Protein AF-A0A813D9E0-F1 (afdb_monomer_lite)

Organism: Polarella glacialis (NCBI:txid89957)

Foldseek 3Di:
DDDDDDPVVVVVVVVVVVCVVVVVVVVVVLVVVPVPPDCPPSVVVVVVVVVVVVVVVVVVVVVVVCVVCVVVLQVVQPPPDLLLPPVLVVLVVCCCVVVVDDFDSVLLVVLSVVQQDSRNSHHPPVSSVVSVVVSDDAAAALVRQVVVCVVVVNPDDSVVSVVLQVVLPPVPPRHHHPVSVVVSVCCCVVPVVVVVVCVVVVNDPVNVVVVVVVVVVVVVVVVVVVVVVVVVVVVVVVVVD

Sequence (241 aa):
AAQIQLPDAVVDTLWDERLEKICPLMLRWGEKIMAVRGLVLLSDCWKHLQRHIMLAGRRQELDEELRRTKPALAAMAGSGIPLGGVWFTPFYNTLVSTCQVVVPMDALKEIYRAHLDSETGLMPLDMVYDAIEKIGRPGLPYKTFRNFIIALGIKIDPSQIALTFQQIDVNQNNCLDKAELRAGTMMLLSQTVPLMLLEQQKLTVQHIVPHITAALSILSSLFAFLLLSFAAFQRKKSRRR

Structure (mmCIF, N/CA/C/O backbone):
data_AF-A0A813D9E0-F1
#
_entry.id   AF-A0A813D9E0-F1
#
loop_
_atom_site.group_PDB
_atom_site.id
_atom_site.type_symbol
_atom_site.label_atom_id
_atom_site.label_alt_id
_atom_site.label_comp_id
_atom_site.label_asym_id
_atom_site.label_entity_id
_atom_site.label_seq_id
_atom_site.pdbx_PDB_ins_code
_atom_site.Cartn_x
_atom_site.Cartn_y
_atom_site.Cartn_z
_atom_site.occupancy
_atom_site.B_iso_or_equiv
_atom_site.auth_seq_id
_atom_site.auth_comp_id
_atom_site.auth_asym_id
_atom_site.auth_atom_id
_atom_site.pdbx_PDB_model_num
ATOM 1 N N . ALA A 1 1 ? 18.327 -18.413 21.473 1.00 45.34 1 ALA A N 1
ATOM 2 C CA . ALA A 1 1 ? 17.030 -18.900 20.964 1.00 45.34 1 ALA A CA 1
ATOM 3 C C . ALA A 1 1 ? 17.210 -19.209 19.485 1.00 45.34 1 ALA A C 1
ATOM 5 O O . ALA A 1 1 ? 17.588 -18.308 18.751 1.00 45.34 1 ALA A O 1
ATOM 6 N N . ALA A 1 2 ? 17.070 -20.470 19.073 1.00 32.91 2 ALA A N 1
ATOM 7 C CA . ALA A 1 2 ? 17.227 -20.856 17.672 1.00 32.91 2 ALA A CA 1
ATOM 8 C C . ALA A 1 2 ? 15.952 -20.485 16.897 1.00 32.91 2 ALA A C 1
ATOM 10 O O . ALA A 1 2 ? 14.864 -20.926 17.266 1.00 32.91 2 ALA A O 1
ATOM 11 N N . GLN A 1 3 ? 16.079 -19.645 15.869 1.00 32.12 3 GLN A N 1
ATOM 12 C CA . GLN A 1 3 ? 14.996 -19.364 14.927 1.00 32.12 3 GLN A CA 1
ATOM 13 C C . GLN A 1 3 ? 14.870 -20.544 13.964 1.00 32.12 3 GLN A C 1
ATOM 15 O O . GLN A 1 3 ? 15.806 -20.866 13.238 1.00 32.12 3 GLN A O 1
ATOM 20 N N . ILE A 1 4 ? 13.708 -21.193 13.978 1.00 39.84 4 ILE A N 1
ATOM 21 C CA . ILE A 1 4 ? 13.341 -22.208 12.992 1.00 39.84 4 ILE A CA 1
ATOM 22 C C . ILE A 1 4 ? 12.887 -21.450 11.742 1.00 39.84 4 ILE A C 1
ATOM 24 O O . ILE A 1 4 ? 11.769 -20.942 11.698 1.00 39.84 4 ILE A O 1
ATOM 28 N N . GLN A 1 5 ? 13.769 -21.329 10.751 1.00 35.25 5 GLN A N 1
ATOM 29 C CA . GLN A 1 5 ? 13.382 -20.933 9.399 1.00 35.25 5 GLN A CA 1
ATOM 30 C C . GLN A 1 5 ? 12.804 -22.165 8.701 1.00 35.25 5 GLN A C 1
ATOM 32 O O . GLN A 1 5 ? 13.509 -23.146 8.466 1.00 35.25 5 GLN A O 1
ATOM 37 N N . LEU A 1 6 ? 11.501 -22.133 8.425 1.00 40.09 6 LEU A N 1
ATOM 38 C CA . LEU A 1 6 ? 10.886 -23.088 7.511 1.00 40.09 6 LEU A CA 1
ATOM 39 C C . LEU A 1 6 ? 11.267 -22.692 6.075 1.00 40.09 6 LEU A C 1
ATOM 41 O O . LEU A 1 6 ? 11.214 -21.504 5.766 1.00 40.09 6 LEU A O 1
ATOM 45 N N . PRO A 1 7 ? 11.648 -23.647 5.210 1.00 57.16 7 PRO A N 1
ATOM 46 C CA . PRO A 1 7 ? 11.933 -23.363 3.808 1.00 57.16 7 PRO A CA 1
ATOM 47 C C . PRO A 1 7 ? 10.692 -22.786 3.117 1.00 57.16 7 PRO A C 1
ATOM 49 O O . PRO A 1 7 ? 9.602 -23.330 3.297 1.00 57.16 7 PRO A O 1
ATOM 52 N N . ASP A 1 8 ? 10.854 -21.751 2.293 1.00 46.59 8 ASP A N 1
ATOM 53 C CA . ASP A 1 8 ? 9.746 -21.087 1.582 1.00 46.59 8 ASP A CA 1
ATOM 54 C C 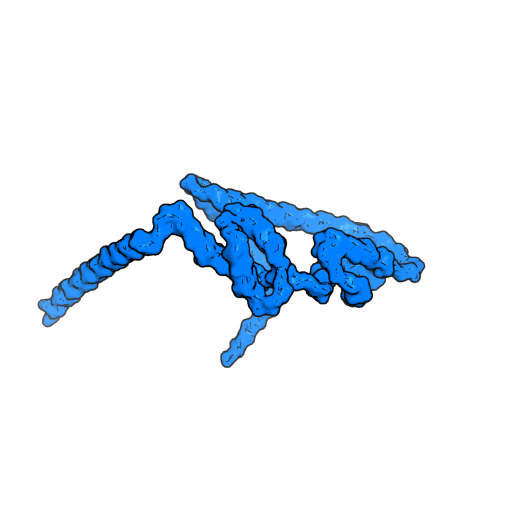. ASP A 1 8 ? 8.891 -22.077 0.763 1.00 46.59 8 ASP A C 1
ATOM 56 O O . ASP A 1 8 ? 7.665 -22.002 0.762 1.00 46.59 8 ASP A O 1
ATOM 60 N N . ALA A 1 9 ? 9.511 -23.128 0.214 1.00 52.94 9 ALA A N 1
ATOM 61 C CA . ALA A 1 9 ? 8.823 -24.213 -0.491 1.00 52.94 9 ALA A CA 1
ATOM 62 C C . ALA A 1 9 ? 7.822 -25.005 0.380 1.00 52.94 9 ALA A C 1
ATOM 64 O O . ALA A 1 9 ? 6.832 -25.539 -0.125 1.00 52.94 9 ALA A O 1
ATOM 65 N N . VAL A 1 10 ? 8.066 -25.095 1.692 1.00 49.41 10 VAL A N 1
ATOM 66 C CA . VAL A 1 10 ? 7.158 -25.739 2.656 1.00 49.41 10 VAL A CA 1
ATOM 67 C C . VAL A 1 10 ? 5.993 -24.812 2.991 1.00 49.41 10 VAL A C 1
ATOM 69 O O . VAL A 1 10 ? 4.888 -25.292 3.220 1.00 49.41 10 VAL A O 1
ATOM 72 N N . VAL A 1 11 ? 6.212 -23.494 2.993 1.00 49.81 11 VAL A N 1
ATOM 73 C CA . VAL A 1 11 ? 5.151 -22.503 3.215 1.00 49.81 11 VAL A CA 1
ATOM 74 C C . VAL A 1 11 ? 4.186 -22.485 2.032 1.00 49.81 11 VAL A C 1
ATOM 76 O O . VAL A 1 11 ? 2.982 -22.542 2.269 1.00 49.81 11 VAL A O 1
ATOM 79 N N . ASP A 1 12 ? 4.693 -22.511 0.797 1.00 42.44 12 ASP A N 1
ATOM 80 C CA . ASP A 1 12 ? 3.870 -22.483 -0.420 1.00 42.44 12 ASP A CA 1
ATOM 81 C C . ASP A 1 12 ? 3.028 -23.760 -0.591 1.00 42.44 12 ASP A C 1
ATOM 83 O O . ASP A 1 12 ? 1.822 -23.690 -0.828 1.00 42.44 12 ASP A O 1
ATOM 87 N N . THR A 1 13 ? 3.611 -24.939 -0.349 1.00 52.25 13 THR A N 1
ATOM 88 C CA . THR A 1 13 ? 2.881 -26.223 -0.426 1.00 52.25 13 THR A CA 1
ATOM 89 C C . THR A 1 13 ? 1.835 -26.393 0.681 1.00 52.25 13 THR A C 1
ATOM 91 O O . THR A 1 13 ? 0.737 -26.891 0.424 1.00 52.25 13 THR A O 1
ATOM 94 N N . LEU A 1 14 ? 2.117 -25.930 1.908 1.00 44.47 14 LEU A N 1
ATOM 95 C CA . LEU A 1 14 ? 1.122 -25.894 2.991 1.00 44.47 14 LEU A CA 1
ATOM 96 C C . LEU A 1 14 ? 0.021 -24.856 2.755 1.00 44.47 14 LEU A C 1
ATOM 98 O O . LEU A 1 14 ? -1.074 -25.006 3.308 1.00 44.47 14 LEU A O 1
ATOM 102 N N . TRP A 1 15 ? 0.302 -23.803 1.984 1.00 48.34 15 TRP A N 1
ATOM 103 C CA . TRP A 1 15 ? -0.691 -22.807 1.598 1.00 48.34 15 TRP A CA 1
ATOM 104 C C . TRP A 1 15 ? -1.665 -23.370 0.564 1.00 48.34 15 TRP A C 1
ATOM 106 O O . TRP A 1 15 ? -2.873 -23.258 0.775 1.00 48.34 15 TRP A O 1
ATOM 116 N N . ASP A 1 16 ? -1.169 -24.055 -0.467 1.00 53.00 16 ASP A N 1
ATOM 117 C CA . ASP A 1 16 ? -1.999 -24.622 -1.537 1.00 53.00 16 ASP A CA 1
ATOM 118 C C . ASP A 1 16 ? -2.929 -25.745 -1.041 1.00 53.00 16 ASP A C 1
ATOM 120 O O . ASP A 1 16 ? -4.142 -25.681 -1.262 1.00 53.00 16 ASP A O 1
ATOM 124 N N . GLU A 1 17 ? -2.431 -26.714 -0.259 1.00 51.09 17 GLU A N 1
ATOM 125 C CA . GLU A 1 17 ? -3.282 -27.798 0.275 1.00 51.09 17 GLU A CA 1
ATOM 126 C C . GLU A 1 17 ? -4.344 -27.298 1.272 1.00 51.09 17 GLU A C 1
ATOM 128 O O . GLU A 1 17 ? -5.441 -27.864 1.388 1.00 51.09 17 GLU A O 1
ATOM 133 N N . ARG A 1 18 ? -4.029 -26.247 2.042 1.00 52.06 18 ARG A N 1
ATOM 134 C CA . ARG A 1 18 ? -4.993 -25.645 2.974 1.00 52.06 18 ARG A CA 1
ATOM 135 C C . ARG A 1 18 ? -6.018 -24.800 2.238 1.00 52.06 18 ARG A C 1
ATOM 137 O O . ARG A 1 18 ? -7.192 -24.864 2.601 1.00 52.06 18 ARG A O 1
ATOM 144 N N . LEU A 1 19 ? -5.618 -24.048 1.216 1.00 47.34 19 LEU A N 1
ATOM 145 C CA . LEU A 1 19 ? -6.533 -23.245 0.410 1.00 47.34 19 LEU A CA 1
ATOM 146 C C . LEU A 1 19 ? -7.497 -24.125 -0.390 1.00 47.34 19 LEU A C 1
ATOM 148 O O . LEU A 1 19 ? -8.687 -23.820 -0.395 1.00 47.34 19 LEU A O 1
ATOM 152 N N . GLU A 1 20 ? -7.063 -25.262 -0.945 1.00 54.62 20 GLU A N 1
ATOM 153 C CA . GLU A 1 20 ? -7.967 -26.212 -1.617 1.00 54.62 20 GLU A CA 1
ATOM 154 C C . GLU A 1 20 ? -9.066 -26.754 -0.691 1.00 54.62 20 GLU A C 1
ATOM 156 O O . GLU A 1 20 ? -10.218 -26.898 -1.103 1.00 54.62 20 GLU A O 1
ATOM 161 N N . LYS A 1 21 ? -8.748 -27.010 0.585 1.00 62.34 21 LYS A N 1
ATOM 162 C CA . LYS A 1 21 ? -9.725 -27.504 1.575 1.00 62.34 21 LYS A CA 1
ATOM 163 C C . LYS A 1 21 ? -10.590 -26.390 2.171 1.00 62.34 21 LYS A C 1
ATOM 165 O O . LYS A 1 21 ? -11.758 -26.619 2.490 1.00 62.34 21 LYS A O 1
ATOM 170 N N . ILE A 1 22 ? -10.040 -25.186 2.329 1.00 53.97 22 ILE A N 1
ATOM 171 C CA . ILE A 1 22 ? -10.716 -24.036 2.950 1.00 53.97 22 ILE A CA 1
ATOM 172 C C . ILE A 1 22 ? -11.618 -23.303 1.946 1.00 53.97 22 ILE A C 1
ATOM 174 O O . ILE A 1 22 ? -12.706 -22.870 2.326 1.00 53.97 22 ILE A O 1
ATOM 178 N N . CYS A 1 23 ? -11.239 -23.218 0.668 1.00 54.56 23 CYS A N 1
ATOM 179 C CA . CYS A 1 23 ? -12.020 -22.564 -0.387 1.00 54.56 23 CYS A CA 1
ATOM 180 C C . CYS A 1 23 ? -13.478 -23.047 -0.475 1.00 54.56 23 CYS A C 1
ATOM 182 O O . CYS A 1 23 ? -14.371 -22.203 -0.381 1.00 54.56 23 CYS A O 1
ATOM 184 N N . PRO A 1 24 ? -13.786 -24.355 -0.580 1.00 64.81 24 PRO A N 1
ATOM 185 C CA . PRO A 1 24 ? -15.174 -24.816 -0.653 1.00 64.81 24 PRO A CA 1
ATOM 186 C C . PRO A 1 24 ? -15.971 -24.545 0.637 1.00 64.81 24 PRO A C 1
ATOM 188 O O . PRO A 1 24 ? -17.187 -24.340 0.586 1.00 64.81 24 PRO A O 1
ATOM 191 N N . LEU A 1 25 ? -15.306 -24.486 1.798 1.00 60.91 25 LEU A N 1
ATOM 192 C CA . LEU A 1 25 ? -15.934 -24.129 3.076 1.00 60.91 25 LEU A CA 1
ATOM 193 C C . LEU A 1 25 ? -16.231 -22.627 3.173 1.00 60.91 25 LEU A C 1
ATOM 195 O O . LEU A 1 25 ? -17.324 -22.257 3.605 1.00 60.91 25 LEU A O 1
ATOM 199 N N . MET A 1 26 ? -15.311 -21.769 2.723 1.00 49.94 26 MET A N 1
ATOM 200 C CA . MET A 1 26 ? -15.529 -20.321 2.636 1.00 49.94 26 MET A CA 1
ATOM 201 C C . MET A 1 26 ? -16.577 -19.964 1.581 1.00 49.94 26 MET A C 1
ATOM 203 O O . MET A 1 26 ? -17.363 -19.050 1.814 1.00 49.94 26 MET A O 1
ATOM 207 N N . LEU A 1 27 ? -16.665 -20.727 0.484 1.00 58.12 27 LEU A N 1
ATOM 208 C CA . LEU A 1 27 ? -17.734 -20.612 -0.512 1.00 58.12 27 LEU A CA 1
ATOM 209 C C . LEU A 1 27 ? -19.116 -20.828 0.130 1.00 58.12 27 LEU A C 1
ATOM 211 O O . LEU A 1 27 ? -19.992 -19.970 0.028 1.00 58.12 27 LEU A O 1
ATOM 215 N N . ARG A 1 28 ? -19.283 -21.924 0.884 1.00 68.25 28 ARG A N 1
ATOM 216 C CA . ARG A 1 28 ? -20.543 -22.237 1.588 1.00 68.25 28 ARG A CA 1
ATOM 217 C C . ARG A 1 28 ? -20.879 -21.251 2.709 1.00 68.25 28 ARG A C 1
ATOM 219 O O . ARG A 1 28 ? -22.054 -21.027 3.000 1.00 68.25 28 ARG A O 1
ATOM 226 N N . TRP A 1 29 ? -19.870 -20.683 3.368 1.00 61.41 29 TRP A N 1
ATOM 227 C CA . TRP A 1 29 ? -20.059 -19.648 4.389 1.00 61.41 29 TRP A CA 1
ATOM 228 C C . TRP A 1 29 ? -20.434 -18.293 3.775 1.00 61.41 29 TRP A C 1
ATOM 230 O O . TRP A 1 29 ? -21.345 -17.632 4.272 1.00 61.41 29 TRP A O 1
ATOM 240 N N . GLY A 1 30 ? -19.790 -17.910 2.671 1.00 55.59 30 GLY A N 1
ATOM 241 C CA . GLY A 1 30 ? -20.072 -16.683 1.929 1.00 55.59 30 GLY A CA 1
ATOM 242 C C . GLY A 1 30 ? -21.498 -16.646 1.382 1.00 55.59 30 GLY A C 1
ATOM 243 O O . GLY A 1 30 ? -22.192 -15.651 1.573 1.00 55.59 30 GLY A O 1
ATOM 244 N N . GLU A 1 31 ? -21.985 -17.751 0.810 1.00 63.31 31 GLU A N 1
ATOM 245 C CA . GLU A 1 31 ? -23.375 -17.869 0.340 1.00 63.31 31 GLU A CA 1
ATOM 246 C C . GLU A 1 31 ? -24.398 -17.698 1.476 1.00 63.31 31 GLU A C 1
ATOM 248 O O . GLU A 1 31 ? -25.413 -17.021 1.307 1.00 63.31 31 GLU A O 1
ATOM 253 N N . LYS A 1 32 ? -24.111 -18.244 2.667 1.00 62.41 32 LYS A N 1
ATOM 254 C CA . LYS A 1 32 ? -24.982 -18.097 3.846 1.00 62.41 32 LYS A CA 1
ATOM 255 C C . LYS A 1 32 ? -24.972 -16.684 4.431 1.00 62.41 32 LYS A C 1
ATOM 257 O O . LYS A 1 32 ? -26.016 -16.215 4.875 1.00 62.41 32 LYS A O 1
ATOM 262 N N . ILE A 1 33 ? -23.827 -16.001 4.424 1.00 54.44 33 ILE A N 1
ATOM 263 C CA . ILE A 1 33 ? -23.710 -14.611 4.897 1.00 54.44 33 ILE A CA 1
ATOM 264 C C . ILE A 1 33 ? -24.378 -13.644 3.909 1.00 54.44 33 ILE A C 1
ATOM 266 O O . ILE A 1 33 ? -25.053 -12.708 4.328 1.00 54.44 33 ILE A O 1
ATOM 270 N N . MET A 1 34 ? -24.268 -13.902 2.604 1.00 52.19 34 MET A N 1
ATOM 271 C CA . MET A 1 34 ? -24.889 -13.093 1.545 1.00 52.19 34 MET A CA 1
ATOM 272 C C . MET A 1 34 ? -26.422 -13.211 1.510 1.00 52.19 34 MET A C 1
ATOM 274 O O . MET A 1 34 ? -27.095 -12.301 1.026 1.00 52.19 34 MET A O 1
ATOM 278 N N . ALA A 1 35 ? -26.992 -14.289 2.062 1.00 55.06 35 ALA A N 1
ATOM 279 C CA . ALA A 1 35 ? -28.438 -14.430 2.247 1.00 55.06 35 ALA A CA 1
ATOM 280 C C . ALA A 1 35 ? -29.009 -13.478 3.323 1.00 55.06 35 ALA A C 1
ATOM 282 O O . ALA A 1 35 ? -30.213 -13.208 3.338 1.00 55.06 35 ALA A O 1
ATOM 283 N N . VAL A 1 36 ? -28.163 -12.922 4.199 1.00 53.81 36 VAL A N 1
ATOM 284 C CA . VAL A 1 36 ? -28.556 -11.905 5.182 1.00 53.81 36 VAL A CA 1
ATOM 285 C C . VAL A 1 36 ? -28.477 -10.530 4.512 1.00 53.81 36 VAL A C 1
ATOM 287 O O . VAL A 1 36 ? -27.401 -9.989 4.261 1.00 53.81 36 VAL A O 1
ATOM 290 N N . ARG A 1 37 ? -29.647 -9.980 4.163 1.00 47.31 37 ARG A N 1
ATOM 291 C CA . ARG A 1 37 ? -29.812 -8.703 3.445 1.00 47.31 37 ARG A CA 1
ATOM 292 C C . ARG A 1 37 ? -28.989 -7.575 4.082 1.00 47.31 37 ARG A C 1
ATOM 294 O O . ARG A 1 37 ? -29.301 -7.139 5.185 1.00 47.31 37 ARG A O 1
ATOM 301 N N . GLY A 1 38 ? -28.006 -7.053 3.344 1.00 52.38 38 GLY A N 1
ATOM 302 C CA . GLY A 1 38 ? -27.349 -5.784 3.683 1.00 52.38 38 GLY A CA 1
ATOM 303 C C . GLY A 1 38 ? -25.895 -5.602 3.239 1.00 52.38 38 GLY A C 1
ATOM 304 O O . GLY A 1 38 ? -25.373 -4.503 3.384 1.00 52.38 38 GLY A O 1
ATOM 305 N N . LEU A 1 39 ? -25.223 -6.618 2.688 1.00 48.38 39 LEU A N 1
ATOM 306 C CA . LEU A 1 39 ? -23.779 -6.545 2.409 1.00 48.38 39 LEU A CA 1
ATOM 307 C C . LEU A 1 39 ? -23.457 -6.479 0.910 1.00 48.38 39 LEU A C 1
ATOM 309 O O . LEU A 1 39 ? -22.919 -7.412 0.320 1.00 48.38 39 LEU A O 1
ATOM 313 N N . VAL A 1 40 ? -23.736 -5.322 0.302 1.00 54.72 40 VAL A N 1
ATOM 314 C CA . VAL A 1 40 ? -23.353 -5.001 -1.090 1.00 54.72 40 VAL A CA 1
ATOM 315 C C . VAL A 1 40 ? -21.830 -5.096 -1.300 1.00 54.72 40 VAL A C 1
ATOM 317 O O . VAL A 1 40 ? -21.380 -5.505 -2.364 1.00 54.72 40 VAL A O 1
ATOM 320 N N . LEU A 1 41 ? -21.029 -4.833 -0.262 1.00 55.72 41 LEU A N 1
ATOM 321 C CA . LEU A 1 41 ? -19.561 -4.867 -0.331 1.00 55.72 41 LEU A CA 1
ATOM 322 C C . LEU A 1 41 ? -18.960 -6.283 -0.459 1.00 55.72 41 LEU A C 1
ATOM 324 O O . LEU A 1 41 ? -17.854 -6.429 -0.975 1.00 55.72 41 LEU A O 1
ATOM 328 N N . LEU A 1 42 ? -19.670 -7.340 -0.044 1.00 54.50 42 LEU A N 1
ATOM 329 C CA . LEU A 1 42 ? -19.171 -8.722 -0.161 1.00 54.50 42 LEU A CA 1
ATOM 330 C C . LEU A 1 42 ? -19.404 -9.323 -1.559 1.00 54.50 42 LEU A C 1
ATOM 332 O O . LEU A 1 42 ? -18.647 -10.196 -1.984 1.00 54.50 42 LEU A O 1
ATOM 336 N N . SER A 1 43 ? -20.384 -8.803 -2.308 1.00 67.12 43 SER A N 1
ATOM 337 C CA . SER A 1 43 ? -20.661 -9.199 -3.700 1.00 67.12 43 SER A CA 1
ATOM 338 C C . SER A 1 43 ? -19.466 -8.951 -4.618 1.00 67.12 43 SER A C 1
ATOM 340 O O . SER A 1 43 ? -19.138 -9.784 -5.465 1.00 67.12 43 SER A O 1
ATOM 342 N N . ASP A 1 44 ? -18.800 -7.810 -4.461 1.00 67.94 44 ASP A N 1
ATOM 343 C CA . ASP A 1 44 ? -17.730 -7.425 -5.379 1.00 67.94 44 ASP A CA 1
ATOM 344 C C . ASP A 1 44 ? -16.432 -8.182 -5.088 1.00 67.94 44 ASP A C 1
ATOM 346 O O . ASP A 1 44 ? -15.746 -8.608 -6.019 1.00 67.94 44 ASP A O 1
ATOM 350 N N . CYS A 1 45 ? -16.166 -8.478 -3.811 1.00 61.22 45 CYS A N 1
ATOM 351 C CA . CYS A 1 45 ? -15.082 -9.371 -3.401 1.00 61.22 45 CYS A CA 1
ATOM 352 C C . CYS A 1 45 ? -15.281 -10.793 -3.968 1.00 61.22 45 CYS A C 1
ATOM 354 O O . CYS A 1 45 ? -14.354 -11.401 -4.504 1.00 61.22 45 CYS A O 1
ATOM 356 N N . TRP A 1 46 ? -16.523 -11.288 -3.964 1.00 66.06 46 TRP A N 1
ATOM 357 C CA . TRP A 1 46 ? -16.876 -12.595 -4.521 1.00 66.06 46 TRP A CA 1
ATOM 358 C C . TRP A 1 46 ? -16.677 -12.694 -6.039 1.00 66.06 46 TRP A C 1
ATOM 360 O O . TRP A 1 46 ? -16.069 -13.643 -6.541 1.00 66.06 46 TRP A O 1
ATOM 370 N N . LYS A 1 47 ? -17.130 -11.681 -6.788 1.00 71.69 47 LYS A N 1
ATOM 371 C CA . LYS A 1 47 ? -16.923 -11.609 -8.246 1.00 71.69 47 LYS A CA 1
ATOM 372 C C . LYS A 1 47 ? -15.443 -11.548 -8.622 1.00 71.69 47 LYS A C 1
ATOM 374 O O . LYS A 1 47 ? -15.075 -11.928 -9.736 1.00 71.69 47 LYS A O 1
ATOM 379 N N . HIS A 1 48 ? -14.599 -11.026 -7.736 1.00 68.94 48 HIS A N 1
ATOM 380 C CA . HIS A 1 48 ? -13.158 -10.991 -7.947 1.00 68.94 48 HIS A CA 1
ATOM 381 C C . HIS A 1 48 ? -12.529 -12.377 -7.744 1.00 68.94 48 HIS A C 1
ATOM 383 O O . HIS A 1 48 ? -11.764 -12.829 -8.595 1.00 68.94 48 HIS A O 1
ATOM 389 N N . LEU A 1 49 ? -12.949 -13.105 -6.705 1.00 63.81 49 LEU A N 1
ATOM 390 C CA . LEU A 1 49 ? -12.502 -14.474 -6.435 1.00 63.81 49 LEU A CA 1
ATOM 391 C C . LEU A 1 49 ? -12.870 -15.449 -7.571 1.00 63.81 49 LEU A C 1
ATOM 393 O O . LEU A 1 49 ? -12.027 -16.222 -8.020 1.00 63.81 49 LEU A O 1
ATOM 397 N N . GLN A 1 50 ? -14.089 -15.357 -8.114 1.00 72.06 50 GLN A N 1
ATOM 398 C CA . GLN A 1 50 ? -14.510 -16.168 -9.269 1.00 72.06 50 GLN A CA 1
ATOM 399 C C . GLN A 1 50 ? -13.646 -15.941 -10.518 1.00 72.06 50 GLN A C 1
ATOM 401 O O . GLN A 1 50 ? -13.354 -16.887 -11.250 1.00 72.06 50 GLN A O 1
ATOM 406 N N . ARG A 1 51 ? -13.210 -14.698 -10.764 1.00 71.81 51 ARG A N 1
ATOM 407 C CA . ARG A 1 51 ? -12.321 -14.389 -11.894 1.00 71.81 51 ARG A CA 1
ATOM 408 C C . ARG A 1 51 ? -10.955 -15.052 -11.743 1.00 71.81 51 ARG A C 1
ATOM 410 O O . ARG A 1 51 ? -10.436 -15.563 -12.729 1.00 71.81 51 ARG A O 1
ATOM 417 N N . HIS A 1 52 ? -10.406 -15.101 -10.533 1.00 67.62 52 HIS A N 1
ATOM 418 C CA . HIS A 1 52 ? -9.132 -15.776 -10.280 1.00 67.62 52 HIS A CA 1
ATOM 419 C C . HIS A 1 52 ? -9.206 -17.289 -10.516 1.00 67.62 52 HIS A C 1
ATOM 421 O O . HIS A 1 52 ? -8.304 -17.848 -11.136 1.00 67.62 52 HIS A O 1
ATOM 427 N N . ILE A 1 53 ? -10.305 -17.934 -10.112 1.00 66.50 53 ILE A N 1
ATOM 428 C CA . ILE A 1 53 ? -10.508 -19.376 -10.325 1.00 66.50 53 ILE A CA 1
ATOM 429 C C . ILE A 1 53 ? -10.603 -19.709 -11.825 1.00 66.50 53 ILE A C 1
ATOM 431 O O . ILE A 1 53 ? -9.984 -20.668 -12.280 1.00 66.50 53 ILE A O 1
ATOM 435 N N . MET A 1 54 ? -11.301 -18.895 -12.628 1.00 68.31 54 MET A N 1
ATOM 436 C CA . MET A 1 54 ? -11.358 -19.114 -14.083 1.00 68.31 54 MET A CA 1
ATOM 437 C C . MET A 1 54 ? -10.013 -18.891 -14.789 1.00 68.31 54 MET A C 1
ATOM 439 O O . MET A 1 54 ? -9.705 -19.582 -15.759 1.00 68.31 54 MET A O 1
ATOM 443 N N . LEU A 1 55 ? -9.191 -17.954 -14.311 1.00 66.56 55 LEU A N 1
ATOM 444 C CA . LEU A 1 55 ? -7.855 -17.721 -14.868 1.00 66.56 55 LEU A CA 1
ATOM 445 C C . LEU A 1 55 ? -6.890 -18.885 -14.590 1.00 66.56 55 LEU A C 1
ATOM 447 O O . LEU A 1 55 ? -6.001 -19.130 -15.404 1.00 66.56 55 LEU A O 1
ATOM 451 N N . ALA A 1 56 ? -7.084 -19.628 -13.496 1.00 64.88 56 ALA A N 1
ATOM 452 C CA . ALA A 1 56 ? -6.283 -20.809 -13.178 1.00 64.88 56 ALA A CA 1
ATOM 453 C C . ALA A 1 56 ? -6.508 -21.961 -14.178 1.00 64.88 56 ALA A C 1
ATOM 455 O O . ALA A 1 56 ? -5.542 -22.576 -14.620 1.00 64.88 56 ALA A O 1
ATOM 456 N N . GLY A 1 57 ? -7.752 -22.197 -14.615 1.00 71.69 57 GLY A N 1
ATOM 457 C CA . GLY A 1 57 ? -8.057 -23.224 -15.625 1.00 71.69 57 GLY A CA 1
ATOM 458 C C . GLY A 1 57 ? -7.413 -22.949 -16.991 1.00 71.69 57 GLY A C 1
ATOM 459 O O . GLY A 1 57 ? -6.970 -23.868 -17.671 1.00 71.69 57 GLY A O 1
ATOM 460 N N . ARG A 1 58 ? -7.268 -21.671 -17.363 1.00 70.06 58 ARG A N 1
ATOM 461 C CA . ARG A 1 58 ? -6.665 -21.255 -18.641 1.00 70.06 58 ARG A CA 1
ATOM 462 C C . ARG A 1 58 ? -5.150 -21.484 -18.719 1.00 70.06 58 ARG A C 1
ATOM 464 O O . ARG A 1 58 ? -4.607 -21.525 -19.816 1.00 70.06 58 ARG A O 1
ATOM 471 N N . ARG A 1 59 ? -4.462 -21.625 -17.577 1.00 66.69 59 ARG A N 1
ATOM 472 C CA . ARG A 1 59 ? -3.021 -21.938 -17.544 1.00 66.69 59 ARG A CA 1
ATOM 473 C C . ARG A 1 59 ? -2.728 -23.357 -18.028 1.00 66.69 59 ARG A C 1
ATOM 475 O O . ARG A 1 59 ? -1.789 -23.539 -18.788 1.00 66.69 59 ARG A O 1
ATOM 482 N N . GLN A 1 60 ? -3.563 -24.329 -17.656 1.00 73.75 60 GLN A N 1
ATOM 483 C CA . GLN A 1 60 ? -3.359 -25.729 -18.045 1.00 73.75 60 GLN A CA 1
ATOM 484 C C . GLN A 1 60 ? -3.447 -25.941 -19.562 1.00 73.75 60 GLN A C 1
ATOM 486 O O . GLN A 1 60 ? -2.689 -26.725 -20.122 1.00 73.75 60 GLN A O 1
ATOM 491 N N . GLU A 1 61 ? -4.348 -25.225 -20.233 1.00 77.88 61 GLU A N 1
ATOM 492 C CA . GLU A 1 61 ? -4.526 -25.324 -21.686 1.00 77.88 61 GLU A CA 1
ATOM 493 C C . GLU A 1 61 ? -3.315 -24.757 -22.452 1.00 77.88 61 GLU A C 1
ATOM 495 O O . GLU A 1 61 ? -2.870 -25.340 -23.441 1.00 77.88 61 GLU A O 1
ATOM 500 N N . LEU A 1 62 ? -2.721 -23.675 -21.936 1.00 70.75 62 LEU A N 1
ATOM 501 C CA . LEU A 1 62 ? -1.531 -23.041 -22.508 1.00 70.75 62 LEU A CA 1
ATOM 502 C C . LEU A 1 62 ? -0.277 -23.926 -22.370 1.00 70.75 62 LEU A C 1
ATOM 504 O O . LEU A 1 62 ? 0.528 -24.014 -23.299 1.00 70.75 62 LEU A O 1
ATOM 508 N N . ASP A 1 63 ? -0.127 -24.613 -21.234 1.00 72.44 63 ASP A N 1
ATOM 509 C CA . ASP A 1 63 ? 0.998 -25.526 -20.985 1.00 72.44 63 ASP A CA 1
ATOM 510 C C . ASP A 1 63 ? 0.977 -26.739 -21.936 1.00 72.44 63 ASP A C 1
ATOM 512 O O . ASP A 1 63 ? 2.025 -27.223 -22.381 1.00 72.44 63 ASP A O 1
ATOM 516 N N . GLU A 1 64 ? -0.216 -27.211 -22.301 1.00 82.75 64 GLU A N 1
ATOM 517 C CA . GLU A 1 64 ? -0.401 -28.339 -23.215 1.00 82.75 64 GLU A CA 1
ATOM 518 C C . GLU A 1 64 ? -0.070 -27.957 -24.676 1.00 82.75 64 GLU A C 1
ATOM 520 O O . GLU A 1 64 ? 0.563 -28.732 -25.402 1.00 82.75 64 GLU A O 1
ATOM 525 N N . GLU A 1 65 ? -0.424 -26.741 -25.111 1.00 79.12 65 GLU A N 1
ATOM 526 C CA . GLU A 1 65 ? -0.013 -26.198 -26.419 1.00 79.12 65 GLU A CA 1
ATOM 527 C C . GLU A 1 65 ? 1.504 -25.978 -26.512 1.00 79.12 65 GLU A C 1
ATOM 529 O O . GLU A 1 65 ? 2.125 -26.288 -27.540 1.00 79.12 65 GLU A O 1
ATOM 534 N N . LEU A 1 66 ? 2.129 -25.507 -25.429 1.00 74.31 66 LEU A N 1
ATOM 535 C CA . LEU A 1 66 ? 3.578 -25.313 -25.361 1.00 74.31 66 LEU A CA 1
ATOM 536 C C . LEU A 1 66 ? 4.328 -26.648 -25.504 1.00 74.31 66 LEU A C 1
ATOM 538 O O . LEU A 1 66 ? 5.320 -26.747 -26.233 1.00 74.31 66 LEU A O 1
ATOM 542 N N . ARG A 1 67 ? 3.819 -27.717 -24.872 1.00 81.00 67 ARG A N 1
ATOM 543 C CA . ARG A 1 67 ? 4.370 -29.076 -25.017 1.00 81.00 67 ARG A CA 1
ATOM 544 C C . ARG A 1 67 ? 4.324 -29.585 -26.456 1.00 81.00 67 ARG A C 1
ATOM 546 O O . ARG A 1 67 ? 5.259 -30.261 -26.881 1.00 81.00 67 ARG A O 1
ATOM 553 N N . ARG A 1 68 ? 3.274 -29.255 -27.215 1.00 84.50 68 ARG A N 1
ATOM 554 C CA . ARG A 1 68 ? 3.130 -29.673 -28.623 1.00 84.50 68 ARG A CA 1
ATOM 555 C C . ARG A 1 68 ? 4.076 -28.938 -29.572 1.00 84.50 68 ARG A C 1
ATOM 557 O O . ARG A 1 68 ? 4.527 -29.527 -30.549 1.00 84.50 68 ARG A O 1
ATOM 564 N N . THR A 1 69 ? 4.379 -27.672 -29.300 1.00 77.25 69 THR A N 1
ATOM 565 C CA . THR A 1 69 ? 5.165 -26.804 -30.199 1.00 77.25 69 THR A CA 1
ATOM 566 C C . THR A 1 69 ? 6.678 -26.869 -29.961 1.00 77.25 69 THR A C 1
ATOM 568 O O . THR A 1 69 ? 7.456 -26.644 -30.891 1.00 77.25 69 THR A O 1
ATOM 571 N N . LYS A 1 70 ? 7.115 -27.265 -28.758 1.00 74.75 70 LYS A N 1
ATOM 572 C CA . LYS A 1 70 ? 8.532 -27.400 -28.371 1.00 74.75 70 LYS A CA 1
ATOM 573 C C . LYS A 1 70 ? 9.434 -28.183 -29.357 1.00 74.75 70 LYS A C 1
ATOM 575 O O . LYS A 1 70 ? 10.516 -27.683 -29.664 1.00 74.75 70 LYS A O 1
ATOM 580 N N . PRO A 1 71 ? 9.053 -29.359 -29.899 1.00 78.50 71 PRO A N 1
ATOM 581 C CA . PRO A 1 71 ? 9.940 -30.115 -30.792 1.00 78.50 71 PRO A CA 1
ATOM 582 C C . PRO A 1 71 ? 10.173 -29.441 -32.156 1.00 78.50 71 PRO A C 1
ATOM 584 O O . PRO A 1 71 ? 11.251 -29.587 -32.728 1.00 78.50 71 PRO A O 1
ATOM 587 N N . ALA A 1 72 ? 9.208 -28.667 -32.665 1.00 75.62 72 ALA A N 1
ATOM 588 C CA . ALA A 1 72 ? 9.370 -27.929 -33.920 1.00 75.62 72 ALA A CA 1
ATOM 589 C C . ALA A 1 72 ? 10.358 -26.759 -33.768 1.00 75.62 72 ALA A C 1
ATOM 591 O O . ALA A 1 72 ? 11.183 -26.523 -34.648 1.00 75.62 72 ALA A O 1
ATOM 592 N N . LEU A 1 73 ? 10.320 -26.072 -32.622 1.00 65.25 73 LEU A N 1
ATOM 593 C CA . LEU A 1 73 ? 11.258 -25.000 -32.277 1.00 65.25 73 LEU A CA 1
ATOM 594 C C . LEU A 1 73 ? 12.694 -25.524 -32.120 1.00 65.25 73 LEU A C 1
ATOM 596 O O . LEU A 1 73 ? 13.627 -24.917 -32.642 1.00 65.25 73 LEU A O 1
ATOM 600 N N . ALA A 1 74 ? 12.868 -26.689 -31.487 1.00 69.44 74 ALA A N 1
ATOM 601 C CA . ALA A 1 74 ? 14.179 -27.319 -31.321 1.00 69.44 74 ALA A CA 1
ATOM 602 C C . ALA A 1 74 ? 14.848 -27.679 -32.664 1.00 69.44 74 ALA A C 1
ATOM 604 O O . ALA A 1 74 ? 16.061 -27.544 -32.808 1.00 69.44 74 ALA A O 1
ATOM 605 N N . ALA A 1 75 ? 14.069 -28.077 -33.677 1.00 71.88 75 ALA A N 1
ATOM 606 C CA . ALA A 1 75 ? 14.592 -28.371 -35.014 1.00 71.88 75 ALA A CA 1
ATOM 607 C C . ALA A 1 75 ? 15.106 -27.118 -35.751 1.00 71.88 75 ALA A C 1
ATOM 609 O O . ALA A 1 75 ? 16.024 -27.214 -36.565 1.00 71.88 75 ALA A O 1
ATOM 610 N N . MET A 1 76 ? 14.549 -25.939 -35.454 1.00 63.84 76 MET A N 1
ATOM 611 C CA . MET A 1 76 ? 14.985 -24.669 -36.047 1.00 63.84 76 MET A CA 1
ATOM 612 C C . MET A 1 76 ? 16.241 -24.093 -35.374 1.00 63.84 76 MET A C 1
ATOM 614 O O . MET A 1 76 ? 16.983 -23.350 -36.012 1.00 63.84 76 MET A O 1
ATOM 618 N N . ALA A 1 77 ? 16.526 -24.463 -34.122 1.00 57.81 77 ALA A N 1
ATOM 619 C CA . ALA A 1 77 ? 17.689 -23.976 -33.374 1.00 57.81 77 ALA A CA 1
ATOM 620 C C . ALA A 1 77 ? 19.046 -24.471 -33.929 1.00 57.81 77 ALA A C 1
ATOM 622 O O . ALA A 1 77 ? 20.085 -23.866 -33.670 1.00 57.81 77 ALA A O 1
ATOM 623 N N . GLY A 1 78 ? 19.060 -25.533 -34.745 1.00 63.09 78 GLY A N 1
ATOM 624 C CA . GLY A 1 78 ? 20.283 -26.106 -35.324 1.00 63.09 78 GLY A CA 1
ATOM 625 C C . GLY A 1 78 ? 20.959 -25.272 -36.425 1.00 63.09 78 GLY A C 1
ATOM 626 O O . GLY A 1 78 ? 22.057 -25.619 -36.852 1.00 63.09 78 GLY A O 1
ATOM 627 N N . SER A 1 79 ? 20.348 -24.178 -36.901 1.00 59.38 79 SER A N 1
ATOM 628 C CA . SER A 1 79 ? 20.851 -23.412 -38.056 1.00 59.38 79 SER A CA 1
ATOM 629 C C . SER A 1 79 ? 21.908 -22.343 -37.728 1.00 59.38 79 SER A C 1
ATOM 631 O O . SER A 1 79 ? 22.253 -21.548 -38.599 1.00 59.38 79 SER A O 1
ATOM 633 N N . GLY A 1 80 ? 22.430 -22.294 -36.496 1.00 58.66 80 GLY A N 1
ATOM 634 C CA . GLY A 1 80 ? 23.610 -21.490 -36.135 1.00 58.66 80 GLY A CA 1
ATOM 635 C C . GLY A 1 80 ? 23.444 -19.964 -36.195 1.00 58.66 80 GLY A C 1
ATOM 636 O O . GLY A 1 80 ? 24.421 -19.237 -36.028 1.00 58.66 80 GLY A O 1
ATOM 637 N N . ILE A 1 81 ? 22.230 -19.453 -36.415 1.00 59.94 81 ILE A N 1
ATOM 638 C CA . ILE A 1 81 ? 21.947 -18.018 -36.329 1.00 59.94 81 ILE A CA 1
ATOM 639 C C . ILE A 1 81 ? 21.756 -17.688 -34.843 1.00 59.94 81 ILE A C 1
ATOM 641 O O . ILE A 1 81 ? 20.874 -18.277 -34.219 1.00 59.94 81 ILE A O 1
ATOM 645 N N . PRO A 1 82 ? 22.533 -16.765 -34.247 1.00 62.09 82 PRO A N 1
ATOM 646 C CA . PRO A 1 82 ? 22.317 -16.340 -32.869 1.00 62.09 82 PRO A CA 1
ATOM 647 C C . PRO A 1 82 ? 20.996 -15.561 -32.771 1.00 62.09 82 PRO A C 1
ATOM 649 O O . PRO A 1 82 ? 20.947 -14.339 -32.912 1.00 62.09 82 PRO A O 1
ATOM 652 N N . LEU A 1 83 ? 19.903 -16.291 -32.540 1.00 63.16 83 LEU A N 1
ATOM 653 C CA . LEU A 1 83 ? 18.528 -15.783 -32.475 1.00 63.16 83 LEU A CA 1
ATOM 654 C C . LEU A 1 83 ? 18.317 -14.771 -31.333 1.00 63.16 83 LEU A C 1
ATOM 656 O O . LEU A 1 83 ? 17.441 -13.911 -31.422 1.00 63.16 83 LEU A O 1
ATOM 660 N N . GLY A 1 84 ? 19.170 -14.802 -30.303 1.00 61.88 84 GLY A N 1
ATOM 661 C CA . GLY A 1 84 ? 19.050 -13.973 -29.097 1.00 61.88 84 GLY A CA 1
ATOM 662 C C . GLY A 1 84 ? 19.190 -12.459 -29.296 1.00 61.88 84 GLY A C 1
ATOM 663 O O . GLY A 1 84 ? 18.861 -11.690 -28.397 1.00 61.88 84 GLY A O 1
ATOM 664 N N . GLY A 1 85 ? 19.673 -11.991 -30.452 1.00 69.38 85 GLY A N 1
ATOM 665 C CA . GLY A 1 85 ? 19.815 -10.555 -30.725 1.00 69.38 85 GLY A CA 1
ATOM 666 C C . GLY A 1 85 ? 18.550 -9.881 -31.262 1.00 69.38 85 GLY A C 1
ATOM 667 O O . GLY A 1 85 ? 18.350 -8.688 -31.041 1.00 69.38 85 GLY A O 1
ATOM 668 N N . VAL A 1 86 ? 17.697 -10.631 -31.963 1.00 80.44 86 VAL A N 1
ATOM 669 C CA . VAL A 1 86 ? 16.583 -10.068 -32.747 1.00 80.44 86 VAL A CA 1
ATOM 670 C C . VAL A 1 86 ? 15.418 -9.647 -31.846 1.00 80.44 86 VAL A C 1
ATOM 672 O O . VAL A 1 86 ? 14.747 -8.652 -32.111 1.00 80.44 86 VAL A O 1
ATOM 675 N N . TRP A 1 87 ? 15.217 -10.364 -30.739 1.00 84.38 87 TRP A N 1
ATOM 676 C CA . TRP A 1 87 ? 14.099 -10.155 -29.815 1.00 84.38 87 TRP A CA 1
ATOM 677 C C . TRP A 1 87 ? 14.330 -9.054 -28.779 1.00 84.38 87 TRP A C 1
ATOM 679 O O . TRP A 1 87 ? 13.373 -8.544 -28.193 1.00 84.38 87 TRP A O 1
ATOM 689 N N . PHE A 1 88 ? 15.578 -8.620 -28.604 1.00 89.50 88 PHE A N 1
ATOM 690 C CA . PHE A 1 88 ? 15.920 -7.574 -27.648 1.00 89.50 88 PHE A CA 1
ATOM 691 C C . PHE A 1 88 ? 15.294 -6.216 -28.002 1.00 89.50 88 PHE A C 1
ATOM 693 O O . PHE A 1 88 ? 14.746 -5.545 -27.132 1.00 89.50 88 PHE A O 1
ATOM 700 N N . THR A 1 89 ? 15.338 -5.798 -29.271 1.00 90.38 89 THR A N 1
ATOM 701 C CA . THR A 1 89 ? 14.808 -4.487 -29.687 1.00 90.38 89 THR A CA 1
ATOM 702 C C . THR A 1 89 ? 13.283 -4.384 -29.517 1.00 90.38 89 THR A C 1
ATOM 704 O O . THR A 1 89 ? 12.830 -3.397 -28.934 1.00 90.38 89 THR A O 1
ATOM 707 N N . PRO A 1 90 ? 12.469 -5.377 -29.936 1.00 88.00 90 PRO A N 1
ATOM 708 C CA . PRO A 1 90 ? 11.039 -5.404 -29.620 1.00 88.00 90 PRO A CA 1
ATOM 709 C C . PRO A 1 90 ? 10.752 -5.388 -28.115 1.00 88.00 90 PRO A C 1
ATOM 711 O O . PRO A 1 90 ? 9.861 -4.661 -27.673 1.00 88.00 90 PRO A O 1
ATOM 714 N N . PHE A 1 91 ? 11.525 -6.139 -27.324 1.00 86.31 91 PHE A N 1
ATOM 715 C CA . PHE A 1 91 ? 11.402 -6.162 -25.867 1.00 86.31 91 PHE A CA 1
ATOM 716 C C . PHE A 1 91 ? 11.674 -4.782 -25.249 1.00 86.31 91 PHE A C 1
ATOM 718 O O . PHE A 1 91 ? 10.837 -4.257 -24.515 1.00 86.31 91 PHE A O 1
ATOM 725 N N . TYR A 1 92 ? 12.786 -4.145 -25.629 1.00 90.38 92 TYR A N 1
ATOM 726 C CA . TYR A 1 92 ? 13.146 -2.787 -25.218 1.00 90.38 92 TYR A CA 1
ATOM 727 C C . TYR A 1 92 ? 12.054 -1.773 -25.584 1.00 90.38 92 TYR A C 1
ATOM 729 O O . TYR A 1 92 ? 11.595 -1.019 -24.731 1.00 90.38 92 TYR A O 1
ATOM 737 N N . ASN A 1 93 ? 11.572 -1.788 -26.830 1.00 88.75 93 ASN A N 1
ATOM 738 C CA . ASN A 1 93 ? 10.529 -0.866 -27.286 1.00 88.75 93 ASN A CA 1
ATOM 739 C C . ASN A 1 93 ? 9.204 -1.073 -26.541 1.00 88.75 93 ASN A C 1
ATOM 741 O O . ASN A 1 93 ? 8.515 -0.102 -26.224 1.00 88.75 93 ASN A O 1
ATOM 745 N N . THR A 1 94 ? 8.853 -2.323 -26.231 1.00 84.38 94 THR A N 1
ATOM 746 C CA . THR A 1 94 ? 7.653 -2.651 -25.448 1.00 84.38 94 THR A CA 1
ATOM 747 C C . THR A 1 94 ? 7.782 -2.140 -24.017 1.00 84.38 94 THR A C 1
ATOM 749 O O . THR A 1 94 ? 6.849 -1.522 -23.507 1.00 84.38 94 THR A O 1
ATOM 752 N N . LEU A 1 95 ? 8.951 -2.308 -23.392 1.00 82.50 95 LEU A N 1
ATOM 753 C CA . LEU A 1 95 ? 9.232 -1.771 -22.059 1.00 82.50 95 LEU A CA 1
ATOM 754 C C . LEU A 1 95 ? 9.190 -0.241 -22.029 1.00 82.50 95 LEU A C 1
ATOM 756 O O . LEU A 1 95 ? 8.533 0.338 -21.166 1.00 82.50 95 LEU A O 1
ATOM 760 N N . VAL A 1 96 ? 9.831 0.431 -22.985 1.00 84.12 96 VAL A N 1
ATOM 761 C CA . VAL A 1 96 ? 9.845 1.900 -23.049 1.00 84.12 96 VAL A CA 1
ATOM 762 C C . VAL A 1 96 ? 8.441 2.456 -23.293 1.00 84.12 96 VAL A C 1
ATOM 764 O O . VAL A 1 96 ? 8.042 3.415 -22.637 1.00 84.12 96 VAL A O 1
ATOM 767 N N . SER A 1 97 ? 7.667 1.854 -24.199 1.00 81.50 97 SER A N 1
ATOM 768 C CA . SER A 1 97 ? 6.316 2.330 -24.530 1.00 81.50 97 SER A CA 1
ATOM 769 C C . SER A 1 97 ? 5.288 2.036 -23.435 1.00 81.50 97 SER A C 1
ATOM 771 O O . SER A 1 97 ? 4.481 2.905 -23.106 1.00 81.50 97 SER A O 1
ATOM 773 N N . THR A 1 98 ? 5.328 0.839 -22.848 1.00 74.44 98 THR A N 1
ATOM 774 C CA . THR A 1 98 ? 4.325 0.382 -21.874 1.00 74.44 98 THR A CA 1
ATOM 775 C C . THR A 1 98 ? 4.653 0.862 -20.469 1.00 74.44 98 THR A C 1
ATOM 777 O O . THR A 1 98 ? 3.786 1.378 -19.767 1.00 74.44 98 THR A O 1
ATOM 780 N N . CYS A 1 99 ? 5.911 0.716 -20.053 1.00 69.12 99 CYS A N 1
ATOM 781 C CA . CYS A 1 99 ? 6.337 1.054 -18.699 1.00 69.12 99 CYS A CA 1
ATOM 782 C C . CYS A 1 99 ? 6.789 2.518 -18.580 1.00 69.12 99 CYS A C 1
ATOM 784 O O . CYS A 1 99 ? 6.982 2.996 -17.464 1.00 69.12 99 CYS A O 1
ATOM 786 N N . GLN A 1 100 ? 6.948 3.241 -19.700 1.00 74.19 100 GLN A N 1
ATOM 787 C CA . GLN A 1 100 ? 7.454 4.624 -19.734 1.00 74.19 100 GLN A CA 1
ATOM 788 C C . GLN A 1 100 ? 8.797 4.777 -18.998 1.00 74.19 100 GLN A C 1
ATOM 790 O O . GLN A 1 100 ? 9.104 5.822 -18.416 1.00 74.19 100 GLN A O 1
ATOM 795 N N . VAL A 1 101 ? 9.604 3.713 -19.003 1.00 68.75 101 VAL A N 1
ATOM 796 C CA . VAL A 1 101 ? 10.904 3.677 -18.338 1.00 68.75 101 VAL A CA 1
ATOM 797 C C . VAL A 1 101 ? 11.986 4.010 -19.354 1.00 68.75 101 VAL A C 1
ATOM 799 O O . VAL A 1 101 ? 12.144 3.321 -20.357 1.00 68.75 101 VAL A O 1
ATOM 802 N N . VAL A 1 102 ? 12.763 5.054 -19.068 1.00 75.06 102 VAL A N 1
ATOM 803 C CA . VAL A 1 102 ? 13.990 5.351 -19.811 1.00 75.06 102 VAL A CA 1
ATOM 804 C C . VAL A 1 102 ? 15.119 4.554 -19.162 1.00 75.06 102 VAL A C 1
ATOM 806 O O . VAL A 1 102 ? 15.613 4.942 -18.103 1.00 75.06 102 VAL A O 1
ATOM 809 N N . VAL A 1 103 ? 15.473 3.421 -19.769 1.00 80.25 103 VAL A N 1
ATOM 810 C CA . VAL A 1 103 ? 16.593 2.563 -19.352 1.00 80.25 103 VAL A CA 1
ATOM 811 C C . VAL A 1 103 ? 17.728 2.736 -20.355 1.00 80.25 103 VAL A C 1
ATOM 813 O O . VAL A 1 103 ? 17.460 2.682 -21.557 1.00 80.25 103 VAL A O 1
ATOM 816 N N . PRO A 1 104 ? 18.989 2.894 -19.919 1.00 85.88 104 PRO A N 1
ATOM 817 C CA . PRO A 1 104 ? 20.126 2.787 -20.822 1.00 85.88 104 PRO A CA 1
ATOM 818 C C . PRO A 1 104 ? 20.090 1.433 -21.534 1.00 85.88 104 PRO A C 1
ATOM 820 O O . PRO A 1 104 ? 20.056 0.384 -20.888 1.00 85.88 104 PRO A O 1
ATOM 823 N N . MET A 1 105 ? 20.083 1.455 -22.868 1.00 89.00 105 MET A N 1
ATOM 824 C CA . MET A 1 105 ? 19.915 0.246 -23.676 1.00 89.00 105 MET A CA 1
ATOM 825 C C . MET A 1 105 ? 20.958 -0.829 -23.336 1.00 89.00 105 MET A C 1
ATOM 827 O O . MET A 1 105 ? 20.622 -2.009 -23.305 1.00 89.00 105 MET A O 1
ATOM 831 N N . ASP A 1 106 ? 22.187 -0.428 -23.009 1.00 89.88 106 ASP A N 1
ATOM 832 C CA . ASP A 1 106 ? 23.276 -1.349 -22.669 1.00 89.88 106 ASP A CA 1
ATOM 833 C C . ASP A 1 106 ? 23.042 -2.090 -21.345 1.00 89.88 106 ASP A C 1
ATOM 835 O O . ASP A 1 106 ? 23.218 -3.306 -21.290 1.00 89.88 106 ASP A O 1
ATOM 839 N N . ALA A 1 107 ? 22.537 -1.404 -20.315 1.00 86.69 107 ALA A N 1
ATOM 840 C CA . ALA A 1 107 ? 22.221 -2.021 -19.025 1.00 86.69 107 ALA A CA 1
ATOM 841 C C . ALA A 1 107 ? 21.088 -3.053 -19.154 1.00 86.69 107 ALA A C 1
ATOM 843 O O . ALA A 1 107 ? 21.169 -4.164 -18.628 1.00 86.69 107 ALA A O 1
ATOM 844 N N . LEU A 1 108 ? 20.049 -2.718 -19.929 1.00 88.69 108 LEU A N 1
ATOM 845 C CA . LEU A 1 108 ? 18.958 -3.647 -20.226 1.00 88.69 108 LEU A CA 1
ATOM 846 C C . LEU A 1 108 ? 19.456 -4.866 -21.006 1.00 88.69 108 LEU A C 1
ATOM 848 O O . LEU A 1 108 ? 19.011 -5.989 -20.783 1.00 88.69 108 LEU A O 1
ATOM 852 N N . LYS A 1 109 ? 20.404 -4.653 -21.916 1.00 91.94 109 LYS A N 1
ATOM 853 C CA . LYS A 1 109 ? 20.984 -5.714 -22.736 1.00 91.94 109 LYS A CA 1
ATOM 854 C C . LYS A 1 109 ? 21.794 -6.707 -21.914 1.00 91.94 109 LYS A C 1
ATOM 856 O O . LYS A 1 109 ? 21.737 -7.900 -22.208 1.00 91.94 109 LYS A O 1
ATOM 861 N N . GLU A 1 110 ? 22.515 -6.252 -20.893 1.00 91.31 110 GLU A N 1
ATOM 862 C CA . GLU A 1 110 ? 23.234 -7.138 -19.971 1.00 91.31 110 GLU A CA 1
ATOM 863 C C . GLU A 1 110 ? 22.275 -8.002 -19.149 1.00 91.31 110 GLU A C 1
ATOM 865 O O . GLU A 1 110 ? 22.425 -9.224 -19.121 1.00 91.31 110 GLU A O 1
ATOM 870 N N . ILE A 1 111 ? 21.232 -7.399 -18.572 1.00 89.25 111 ILE A N 1
ATOM 871 C CA . ILE A 1 111 ? 20.199 -8.129 -17.821 1.00 89.25 111 ILE A CA 1
ATOM 872 C C . ILE A 1 111 ? 19.462 -9.111 -18.737 1.00 89.25 111 ILE A C 1
ATOM 874 O O . ILE A 1 111 ? 19.192 -10.246 -18.343 1.00 89.25 111 ILE A O 1
ATOM 878 N N . TYR A 1 112 ? 19.185 -8.697 -19.976 1.00 90.81 112 TYR A N 1
ATOM 879 C CA . TYR A 1 112 ? 18.520 -9.537 -20.962 1.00 90.81 112 TYR A CA 1
ATOM 880 C C . TYR A 1 112 ? 19.337 -10.774 -21.316 1.00 90.81 112 TYR A C 1
ATOM 882 O O . TYR A 1 112 ? 18.819 -11.887 -21.319 1.00 90.81 112 TYR A O 1
ATOM 890 N N . ARG A 1 113 ? 20.640 -10.591 -21.542 1.00 90.94 113 ARG A N 1
ATOM 891 C CA . ARG A 1 113 ? 21.571 -11.689 -21.823 1.00 90.94 113 ARG A CA 1
ATOM 892 C C . ARG A 1 113 ? 21.745 -12.634 -20.640 1.00 90.94 113 ARG A C 1
ATOM 894 O O . ARG A 1 113 ? 21.921 -13.823 -20.864 1.00 90.94 113 ARG A O 1
ATOM 901 N N . ALA A 1 114 ? 21.682 -12.124 -19.411 1.00 91.50 114 ALA A N 1
ATOM 902 C CA . ALA A 1 114 ? 21.842 -12.937 -18.208 1.00 91.50 114 ALA A CA 1
ATOM 903 C C . ALA A 1 114 ? 20.701 -13.950 -17.985 1.00 91.50 114 ALA A C 1
ATOM 905 O O . ALA A 1 114 ? 20.917 -14.941 -17.295 1.00 91.50 114 ALA A O 1
ATOM 906 N N . HIS A 1 115 ? 19.517 -13.723 -18.566 1.00 91.44 115 HIS A N 1
ATOM 907 C CA . HIS A 1 115 ? 18.346 -14.602 -18.415 1.00 91.44 115 HIS A CA 1
ATOM 908 C C . HIS A 1 115 ? 17.845 -15.146 -19.763 1.00 91.44 115 HIS A C 1
ATOM 910 O O . HIS A 1 115 ? 16.696 -15.572 -19.878 1.00 91.44 115 HIS A O 1
ATOM 916 N N . LEU A 1 116 ? 18.685 -15.089 -20.800 1.00 91.44 116 LEU A N 1
ATOM 917 C CA . LEU A 1 116 ? 18.356 -15.633 -22.109 1.00 91.44 116 LEU A CA 1
ATOM 918 C C . LEU A 1 116 ? 18.461 -17.159 -22.066 1.00 91.44 116 LEU A C 1
ATOM 920 O O . LEU A 1 116 ? 19.508 -17.699 -21.708 1.00 91.44 116 LEU A O 1
ATOM 924 N N . ASP A 1 117 ? 17.410 -17.848 -22.486 1.00 86.81 117 ASP A N 1
ATOM 925 C CA . ASP A 1 117 ? 17.472 -19.283 -22.724 1.00 86.81 117 ASP A CA 1
ATOM 926 C C . ASP A 1 117 ? 18.291 -19.551 -23.998 1.00 86.81 117 ASP A C 1
ATOM 928 O O . ASP A 1 117 ? 18.007 -19.011 -25.073 1.00 86.81 117 ASP A O 1
ATOM 932 N N . SER A 1 118 ? 19.338 -20.371 -23.878 1.00 82.56 118 SER A N 1
ATOM 933 C CA . SER A 1 118 ? 20.239 -20.684 -24.987 1.00 82.56 118 SER A CA 1
ATOM 934 C C . SER A 1 118 ? 19.581 -21.521 -26.083 1.00 82.56 118 SER A C 1
ATOM 936 O O . SER A 1 118 ? 20.054 -21.485 -27.217 1.00 82.56 118 SER A O 1
ATOM 938 N N . GLU A 1 119 ? 18.514 -22.265 -25.772 1.00 80.44 119 GLU A N 1
ATOM 939 C CA . GLU A 1 119 ? 17.809 -23.096 -26.754 1.00 80.44 119 GLU A CA 1
ATOM 940 C C . GLU A 1 119 ? 16.841 -22.273 -27.608 1.00 80.44 119 GLU A C 1
ATOM 942 O O . GLU A 1 119 ? 16.757 -22.460 -28.822 1.00 80.44 119 GLU A O 1
ATOM 947 N N . THR A 1 120 ? 16.111 -21.346 -26.985 1.00 81.62 120 THR A N 1
ATOM 948 C CA . THR A 1 120 ? 15.055 -20.572 -27.655 1.00 81.62 120 THR A CA 1
ATOM 949 C C . THR A 1 120 ? 15.516 -19.192 -28.115 1.00 81.62 120 THR A C 1
ATOM 951 O O . THR A 1 120 ? 14.900 -18.595 -28.999 1.00 81.62 120 THR A O 1
ATOM 954 N N . GLY A 1 121 ? 16.592 -18.660 -27.526 1.00 81.62 121 GLY A N 1
ATOM 955 C CA . GLY A 1 121 ? 17.013 -17.276 -27.727 1.00 81.62 121 GLY A CA 1
ATOM 956 C C . GLY A 1 121 ? 15.993 -16.262 -27.198 1.00 81.62 121 GLY A C 1
ATOM 957 O O . GLY A 1 121 ? 16.015 -15.104 -27.617 1.00 81.62 121 GLY A O 1
ATOM 958 N N . LEU A 1 122 ? 15.087 -16.699 -26.319 1.00 83.69 122 LEU A N 1
ATOM 959 C CA . LEU A 1 122 ? 14.057 -15.888 -25.684 1.00 83.69 122 LEU A CA 1
ATOM 960 C C . LEU A 1 122 ? 14.310 -15.813 -24.180 1.00 83.69 122 LEU A C 1
ATOM 962 O O . LEU A 1 122 ? 14.960 -16.671 -23.589 1.00 83.69 122 LEU A O 1
ATOM 966 N N . MET A 1 123 ? 13.782 -14.768 -23.554 1.00 86.12 123 MET A N 1
ATOM 967 C CA . MET A 1 123 ? 13.735 -14.675 -22.100 1.00 86.12 123 MET A CA 1
ATOM 968 C C . MET A 1 123 ? 12.425 -15.309 -21.611 1.00 86.12 123 MET A C 1
ATOM 970 O O . MET A 1 123 ? 11.360 -14.892 -22.084 1.00 86.12 123 MET A O 1
ATOM 974 N N . PRO A 1 124 ? 12.473 -16.281 -20.684 1.00 86.06 124 PRO A N 1
ATOM 975 C CA . PRO A 1 124 ? 11.285 -16.807 -20.019 1.00 86.06 124 PRO A CA 1
ATOM 976 C C . PRO A 1 124 ? 10.444 -15.695 -19.371 1.00 86.06 124 PRO A C 1
ATOM 978 O O . PRO A 1 124 ? 10.980 -14.708 -18.866 1.00 86.06 124 PRO A O 1
ATOM 981 N N . LEU A 1 125 ? 9.114 -15.825 -19.411 1.00 78.12 125 LEU A N 1
ATOM 982 C CA . LEU A 1 125 ? 8.194 -14.759 -18.986 1.00 78.12 125 LEU A CA 1
ATOM 983 C C . LEU A 1 125 ? 8.310 -14.418 -17.490 1.00 78.12 125 LEU A C 1
ATOM 985 O O . LEU A 1 125 ? 8.135 -13.267 -17.104 1.00 78.12 125 LEU A O 1
ATOM 989 N N . ASP A 1 126 ? 8.600 -15.404 -16.652 1.00 79.06 126 ASP A N 1
ATOM 990 C CA . ASP A 1 126 ? 8.924 -15.241 -15.234 1.00 79.06 126 ASP A CA 1
ATOM 991 C C . ASP A 1 126 ? 10.168 -14.362 -15.038 1.00 79.06 126 ASP A C 1
ATOM 993 O O . ASP A 1 126 ? 10.134 -13.407 -14.265 1.00 79.06 126 ASP A O 1
ATOM 997 N N . MET A 1 127 ? 11.210 -14.583 -15.841 1.00 84.00 127 MET A N 1
ATOM 998 C CA . MET A 1 127 ? 12.458 -13.810 -15.794 1.00 84.00 127 MET A CA 1
ATOM 999 C C . MET A 1 127 ? 12.319 -12.390 -16.355 1.00 84.00 127 MET A C 1
ATOM 1001 O O . MET A 1 127 ? 13.129 -11.517 -16.041 1.00 84.00 127 MET A O 1
ATOM 1005 N N . VAL A 1 128 ? 11.286 -12.122 -17.163 1.00 80.25 128 VAL A N 1
ATOM 1006 C CA . VAL A 1 128 ? 10.967 -10.759 -17.620 1.00 80.25 128 VAL A CA 1
ATOM 1007 C C . VAL A 1 128 ? 10.639 -9.858 -16.433 1.00 80.25 128 VAL A C 1
ATOM 1009 O O . VAL A 1 128 ? 11.070 -8.705 -16.416 1.00 80.25 128 VAL A O 1
ATOM 1012 N N . TYR A 1 129 ? 9.917 -10.363 -15.430 1.00 73.00 129 TYR A N 1
ATOM 1013 C CA . TYR A 1 129 ? 9.596 -9.586 -14.233 1.00 73.00 129 TYR A CA 1
ATOM 1014 C C . TYR A 1 129 ? 10.843 -9.280 -13.406 1.00 73.00 129 TYR A C 1
ATOM 1016 O O . TYR A 1 129 ? 11.046 -8.123 -13.045 1.00 73.00 129 TYR A O 1
ATOM 1024 N N . ASP A 1 130 ? 11.715 -10.265 -13.205 1.00 78.19 130 ASP A N 1
ATOM 1025 C CA . ASP A 1 130 ? 12.981 -10.089 -12.486 1.00 78.19 130 ASP A CA 1
ATOM 1026 C C . ASP A 1 130 ? 13.926 -9.135 -13.224 1.00 78.19 130 ASP A C 1
ATOM 1028 O O . ASP A 1 130 ? 14.637 -8.337 -12.610 1.00 78.19 130 ASP A O 1
ATOM 1032 N N . ALA A 1 131 ? 13.923 -9.178 -14.560 1.00 78.44 131 ALA A N 1
ATOM 1033 C CA . ALA A 1 131 ? 14.640 -8.215 -15.375 1.00 78.44 131 ALA A CA 1
ATOM 1034 C C . ALA A 1 131 ? 14.086 -6.805 -15.140 1.00 78.44 131 ALA A C 1
ATOM 1036 O O . ALA A 1 131 ? 14.864 -5.913 -14.823 1.00 78.44 131 ALA A O 1
ATOM 1037 N N . ILE A 1 132 ? 12.763 -6.607 -15.226 1.00 72.88 132 ILE A N 1
ATOM 1038 C CA . ILE A 1 132 ? 12.078 -5.326 -14.948 1.00 72.88 132 ILE A CA 1
ATOM 1039 C C . ILE A 1 132 ? 12.385 -4.810 -13.539 1.00 72.88 132 ILE A C 1
ATOM 1041 O O . ILE A 1 132 ? 12.638 -3.616 -13.369 1.00 72.88 132 ILE A O 1
ATOM 1045 N N . GLU A 1 133 ? 12.411 -5.697 -12.548 1.00 75.75 133 GLU A N 1
ATOM 1046 C CA . GLU A 1 133 ? 12.767 -5.377 -11.168 1.00 75.75 133 GLU A CA 1
ATOM 1047 C C . GLU A 1 133 ? 14.233 -4.924 -11.056 1.00 75.75 133 GLU A C 1
ATOM 1049 O O . GLU A 1 133 ? 14.508 -3.849 -10.518 1.00 75.75 133 GLU A O 1
ATOM 1054 N N . LYS A 1 134 ? 15.174 -5.672 -11.651 1.00 76.94 134 LYS A N 1
ATOM 1055 C CA . LYS A 1 134 ? 16.618 -5.349 -11.670 1.00 76.94 134 LYS A CA 1
ATOM 1056 C C . LYS A 1 134 ? 16.958 -4.089 -12.460 1.00 76.94 134 LYS A C 1
ATOM 1058 O O . LYS A 1 134 ? 17.911 -3.393 -12.123 1.00 76.94 134 LYS A O 1
ATOM 1063 N N . ILE A 1 135 ? 16.195 -3.796 -13.510 1.00 71.06 135 ILE A N 1
ATOM 1064 C CA . ILE A 1 135 ? 16.333 -2.596 -14.347 1.00 71.06 135 ILE A CA 1
ATOM 1065 C C . ILE A 1 135 ? 16.063 -1.320 -13.550 1.00 71.06 135 ILE A C 1
ATOM 1067 O O . ILE A 1 135 ? 16.460 -0.234 -13.973 1.00 71.06 135 ILE A O 1
ATOM 1071 N N . GLY A 1 136 ? 15.429 -1.443 -12.383 1.00 61.88 136 GLY A N 1
ATOM 1072 C CA . GLY A 1 136 ? 15.296 -0.338 -11.463 1.00 61.88 136 GLY A CA 1
ATOM 1073 C C . GLY A 1 136 ? 14.399 0.733 -12.053 1.00 61.88 136 GLY A C 1
ATOM 1074 O O . GLY A 1 136 ? 14.855 1.812 -12.427 1.00 61.88 136 GLY A O 1
ATOM 1075 N N . ARG A 1 137 ? 13.085 0.489 -12.051 1.00 61.22 137 ARG A N 1
ATOM 1076 C CA . ARG A 1 137 ? 12.200 1.595 -11.693 1.00 61.22 137 ARG A CA 1
ATOM 1077 C C . ARG A 1 137 ? 11.218 1.244 -10.593 1.00 61.22 137 ARG A C 1
ATOM 1079 O O . ARG A 1 137 ? 10.599 0.186 -10.598 1.00 61.22 137 ARG A O 1
ATOM 1086 N N . PRO A 1 138 ? 11.122 2.157 -9.622 1.00 63.88 138 PRO A N 1
ATOM 1087 C CA . PRO A 1 138 ? 11.570 1.868 -8.270 1.00 63.88 138 PRO A CA 1
ATOM 1088 C C . PRO A 1 138 ? 10.422 2.237 -7.347 1.00 63.88 138 PRO A C 1
ATOM 1090 O O . PRO A 1 138 ? 10.559 3.071 -6.462 1.00 63.88 138 PRO A O 1
ATOM 1093 N N . GLY A 1 139 ? 9.247 1.714 -7.691 1.00 71.94 139 GLY A N 1
ATOM 1094 C CA . GLY A 1 139 ? 8.012 2.131 -7.073 1.00 71.94 139 GLY A CA 1
ATOM 1095 C C . GLY A 1 139 ? 7.118 3.049 -7.900 1.00 71.94 139 GLY A C 1
ATOM 1096 O O . GLY A 1 139 ? 7.365 3.374 -9.061 1.00 71.94 139 GLY A O 1
ATOM 1097 N N . LEU A 1 140 ? 6.002 3.417 -7.285 1.00 86.25 140 LEU A N 1
ATOM 1098 C CA . LEU A 1 140 ? 4.889 4.153 -7.848 1.00 86.25 140 LEU A CA 1
ATOM 1099 C C . LEU A 1 140 ? 5.149 5.665 -7.736 1.00 86.25 140 LEU A C 1
ATOM 1101 O O . LEU A 1 140 ? 5.175 6.190 -6.621 1.00 86.25 140 LEU A O 1
ATOM 1105 N N . PRO A 1 141 ? 5.298 6.403 -8.850 1.00 92.50 141 PRO A N 1
ATOM 1106 C CA . PRO A 1 141 ? 5.549 7.838 -8.786 1.00 92.50 141 PRO A CA 1
ATOM 1107 C C . PRO A 1 141 ? 4.306 8.593 -8.302 1.00 92.50 141 PRO A C 1
ATOM 1109 O O . PRO A 1 141 ? 3.169 8.169 -8.543 1.00 92.50 141 PRO A O 1
ATOM 1112 N N . TYR A 1 142 ? 4.514 9.768 -7.700 1.00 94.12 142 TYR A N 1
ATOM 1113 C CA . TYR A 1 142 ? 3.448 10.588 -7.107 1.00 94.12 142 TYR A CA 1
ATOM 1114 C C . TYR A 1 142 ? 2.243 10.812 -8.030 1.00 94.12 142 TYR A C 1
ATOM 1116 O O . TYR A 1 142 ? 1.097 10.679 -7.605 1.00 94.12 142 TYR A O 1
ATOM 1124 N N . LYS A 1 143 ? 2.473 11.099 -9.320 1.00 94.06 143 LYS A N 1
ATOM 1125 C CA . LYS A 1 143 ? 1.388 11.318 -10.293 1.00 94.06 143 LYS A CA 1
ATOM 1126 C C . LYS A 1 143 ? 0.488 10.085 -10.431 1.00 94.06 143 LYS A C 1
ATOM 1128 O O . LYS A 1 143 ? -0.734 10.221 -10.470 1.00 94.06 143 LYS A O 1
ATOM 1133 N N . THR A 1 144 ? 1.083 8.895 -10.482 1.00 91.19 144 THR A N 1
ATOM 1134 C CA . THR A 1 144 ? 0.347 7.632 -10.599 1.00 91.19 144 THR A CA 1
ATOM 1135 C C . THR A 1 144 ? -0.333 7.277 -9.282 1.00 91.19 144 THR A C 1
ATOM 1137 O O . THR A 1 144 ? -1.501 6.901 -9.300 1.00 91.19 144 THR A O 1
ATOM 1140 N N . PHE A 1 145 ? 0.333 7.491 -8.142 1.00 92.69 145 PHE A N 1
ATOM 1141 C CA . PHE A 1 145 ? -0.274 7.327 -6.817 1.00 92.69 145 PHE A CA 1
ATOM 1142 C C . PHE A 1 145 ? -1.492 8.238 -6.622 1.00 92.69 145 PHE A C 1
ATOM 1144 O O . PHE A 1 145 ? -2.564 7.774 -6.247 1.00 92.69 145 PHE A O 1
ATOM 1151 N N . ARG A 1 146 ? -1.382 9.523 -6.969 1.00 94.12 146 ARG A N 1
ATOM 1152 C CA . ARG A 1 146 ? -2.503 10.471 -6.924 1.00 94.12 146 ARG A CA 1
ATOM 1153 C C . ARG A 1 146 ? -3.674 10.001 -7.782 1.00 94.12 146 ARG A C 1
ATOM 1155 O O . ARG A 1 146 ? -4.814 10.023 -7.325 1.00 94.12 146 ARG A O 1
ATOM 1162 N N . ASN A 1 147 ? -3.405 9.569 -9.013 1.00 90.81 147 ASN A N 1
ATOM 1163 C CA . ASN A 1 147 ? -4.446 9.057 -9.903 1.00 90.81 147 ASN A CA 1
ATOM 1164 C C . ASN A 1 147 ? -5.094 7.780 -9.349 1.00 90.81 147 ASN A C 1
ATOM 1166 O O . ASN A 1 147 ? -6.304 7.620 -9.474 1.00 90.81 147 ASN A O 1
ATOM 1170 N N . PHE A 1 148 ? -4.316 6.912 -8.699 1.00 88.44 148 PHE A N 1
ATOM 1171 C CA . PHE A 1 148 ? -4.817 5.720 -8.020 1.00 88.44 148 PHE A CA 1
ATOM 1172 C C . PHE A 1 148 ? -5.778 6.076 -6.875 1.00 88.44 148 PHE A C 1
ATOM 1174 O O . PHE A 1 148 ? -6.891 5.557 -6.841 1.00 88.44 148 PHE A O 1
ATOM 1181 N N . ILE A 1 149 ? -5.420 7.025 -6.004 1.00 88.94 149 ILE A N 1
ATOM 1182 C CA . ILE A 1 149 ? -6.305 7.489 -4.918 1.00 88.94 149 ILE A CA 1
ATOM 1183 C C . ILE A 1 149 ? -7.602 8.104 -5.463 1.00 88.94 149 ILE A C 1
ATOM 1185 O O . ILE A 1 149 ? -8.686 7.818 -4.953 1.00 88.94 149 ILE A O 1
ATOM 1189 N N . ILE A 1 150 ? -7.514 8.897 -6.535 1.00 89.50 150 ILE A N 1
ATOM 1190 C CA . ILE A 1 150 ? -8.694 9.470 -7.202 1.00 89.50 150 ILE A CA 1
ATOM 1191 C C . ILE A 1 150 ? -9.577 8.361 -7.794 1.00 89.50 150 ILE A C 1
ATOM 1193 O O . ILE A 1 150 ? -10.800 8.416 -7.663 1.00 89.50 150 ILE A O 1
ATOM 1197 N N . ALA A 1 151 ? -8.976 7.339 -8.410 1.00 84.12 151 ALA A N 1
ATOM 1198 C CA . ALA A 1 151 ? -9.696 6.209 -8.995 1.00 84.12 151 ALA A CA 1
ATOM 1199 C C . ALA A 1 151 ? -10.413 5.342 -7.945 1.00 84.12 151 ALA A C 1
ATOM 1201 O O . ALA A 1 151 ? -11.454 4.765 -8.249 1.00 84.12 151 ALA A O 1
ATOM 1202 N N . LEU A 1 152 ? -9.919 5.303 -6.701 1.00 81.25 152 LEU A N 1
ATOM 1203 C CA . LEU A 1 152 ? -10.616 4.673 -5.570 1.00 81.25 152 LEU A CA 1
ATOM 1204 C C . LEU A 1 152 ? -11.872 5.445 -5.123 1.00 81.25 152 LEU A C 1
ATOM 1206 O O . LEU A 1 152 ? -12.597 4.983 -4.245 1.00 81.25 152 LEU A O 1
ATOM 1210 N N . GLY A 1 153 ? -12.140 6.624 -5.695 1.00 83.94 153 GLY A N 1
ATOM 1211 C CA . GLY A 1 153 ? -13.286 7.461 -5.337 1.00 83.94 153 GLY A CA 1
ATOM 1212 C C . GLY A 1 153 ? -13.115 8.209 -4.012 1.00 83.94 153 GLY A C 1
ATOM 1213 O O . GLY A 1 153 ? -14.072 8.813 -3.521 1.00 83.94 153 GLY A O 1
ATOM 1214 N N . ILE A 1 154 ? -11.911 8.201 -3.431 1.00 83.44 154 ILE A N 1
ATOM 1215 C CA . ILE A 1 154 ? -11.618 8.895 -2.178 1.00 83.44 154 ILE A CA 1
ATOM 1216 C C . ILE A 1 154 ? -11.320 10.363 -2.498 1.00 83.44 154 ILE A C 1
ATOM 1218 O O . ILE A 1 154 ? -10.332 10.697 -3.152 1.00 83.44 154 ILE A O 1
ATOM 1222 N N . LYS A 1 155 ? -12.191 11.266 -2.041 1.00 86.25 155 LYS A N 1
ATOM 1223 C CA . LYS A 1 155 ? -12.072 12.713 -2.282 1.00 86.25 1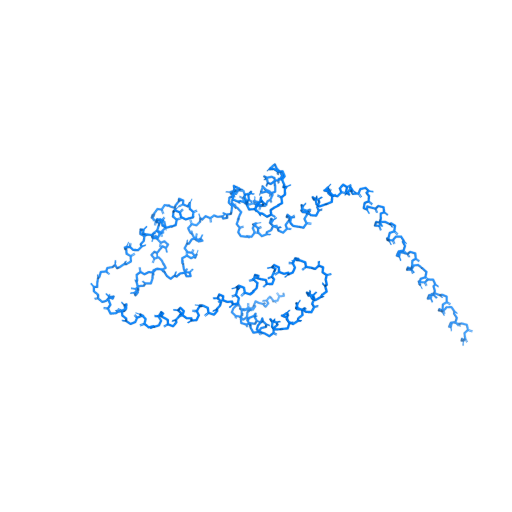55 LYS A CA 1
ATOM 1224 C C . LYS A 1 155 ? -11.107 13.363 -1.287 1.00 86.25 155 LYS A C 1
ATOM 1226 O O . LYS A 1 155 ? -11.552 14.033 -0.362 1.00 86.25 155 LYS A O 1
ATOM 1231 N N . ILE A 1 156 ? -9.807 13.132 -1.454 1.00 87.88 156 ILE A N 1
ATOM 1232 C CA . ILE A 1 156 ? -8.754 13.744 -0.626 1.00 87.88 156 ILE A CA 1
ATOM 1233 C C . ILE A 1 156 ? -8.260 15.037 -1.285 1.00 87.88 156 ILE A C 1
ATOM 1235 O O . ILE A 1 156 ? -8.105 15.093 -2.508 1.00 87.88 156 ILE A O 1
ATOM 1239 N N . ASP A 1 157 ? -7.993 16.070 -0.483 1.00 92.56 157 ASP A N 1
ATOM 1240 C CA . ASP A 1 157 ? -7.351 17.289 -0.974 1.00 92.56 157 ASP A CA 1
ATOM 1241 C C . ASP A 1 157 ? -5.955 16.982 -1.563 1.00 92.56 157 ASP A C 1
ATOM 1243 O O . ASP A 1 157 ? -5.192 16.218 -0.960 1.00 92.56 157 ASP A O 1
ATOM 1247 N N . PRO A 1 158 ? -5.572 17.558 -2.719 1.00 92.81 158 PRO A N 1
ATOM 1248 C CA . PRO A 1 158 ? -4.279 17.281 -3.339 1.00 92.81 158 PRO A CA 1
ATOM 1249 C C . PRO A 1 158 ? -3.071 17.553 -2.433 1.00 92.81 158 PRO A C 1
ATOM 1251 O O . PRO A 1 158 ? -2.069 16.850 -2.561 1.00 92.81 158 PRO A O 1
ATOM 1254 N N . SER A 1 159 ? -3.150 18.529 -1.520 1.00 93.81 159 SER A N 1
ATOM 1255 C CA . SER A 1 159 ? -2.064 18.810 -0.571 1.00 93.81 159 SER A CA 1
ATOM 1256 C C . SER A 1 159 ? -1.886 17.676 0.442 1.00 93.81 159 SER A C 1
ATOM 1258 O O . SER A 1 159 ? -0.760 17.285 0.736 1.00 93.81 159 SER A O 1
ATOM 1260 N N . GLN A 1 160 ? -2.983 17.070 0.899 1.00 91.00 160 GLN A N 1
ATOM 1261 C CA . GLN A 1 160 ? -2.961 15.934 1.820 1.00 91.00 160 GLN A CA 1
ATOM 1262 C C . GLN A 1 160 ? -2.436 14.665 1.143 1.00 91.00 160 GLN A C 1
ATOM 1264 O O . GLN A 1 160 ? -1.692 13.904 1.758 1.00 91.00 160 GLN A O 1
ATOM 1269 N N . ILE A 1 161 ? -2.754 14.450 -0.139 1.00 92.44 161 ILE A N 1
ATOM 1270 C CA . ILE A 1 161 ? -2.169 13.346 -0.919 1.00 92.44 161 ILE A CA 1
ATOM 1271 C C . ILE A 1 161 ? -0.653 13.540 -1.055 1.00 92.44 161 ILE A C 1
ATOM 1273 O O . ILE A 1 161 ? 0.091 12.573 -0.910 1.00 92.44 161 ILE A O 1
ATOM 1277 N N . ALA A 1 162 ? -0.189 14.772 -1.295 1.00 95.06 162 ALA A N 1
ATOM 1278 C CA . ALA A 1 162 ? 1.239 15.085 -1.365 1.00 95.06 162 ALA A CA 1
ATOM 1279 C C . ALA A 1 162 ? 1.953 14.836 -0.028 1.00 95.06 162 ALA A C 1
ATOM 1281 O O . ALA A 1 162 ? 2.986 14.172 -0.010 1.00 95.06 162 ALA A O 1
ATOM 1282 N N . LEU A 1 163 ? 1.380 15.301 1.088 1.00 93.75 163 LEU A N 1
ATOM 1283 C CA . LEU A 1 163 ? 1.914 15.051 2.432 1.00 93.75 163 LEU A CA 1
ATOM 1284 C C . LEU A 1 163 ? 1.942 13.557 2.763 1.00 93.75 163 LEU A C 1
ATOM 1286 O O . LEU A 1 163 ? 2.947 13.054 3.253 1.00 93.75 163 LEU A O 1
ATOM 1290 N N . THR A 1 164 ? 0.868 12.834 2.442 1.00 91.81 164 THR A N 1
ATOM 1291 C CA . THR A 1 164 ? 0.806 11.383 2.654 1.00 91.81 164 THR A CA 1
ATOM 1292 C C . THR A 1 164 ? 1.871 10.676 1.827 1.00 91.81 164 THR A C 1
ATOM 1294 O O . THR A 1 164 ? 2.582 9.829 2.347 1.00 91.81 164 THR A O 1
ATOM 1297 N N . PHE A 1 165 ? 2.044 11.058 0.560 1.00 95.25 165 PHE A N 1
ATOM 1298 C CA . PHE A 1 165 ? 3.095 10.499 -0.286 1.00 95.25 165 PHE A CA 1
ATOM 1299 C C . PHE A 1 165 ? 4.487 10.724 0.318 1.00 95.25 165 PHE A C 1
ATOM 1301 O O . PHE A 1 165 ? 5.242 9.770 0.436 1.00 95.25 165 PHE A O 1
ATOM 1308 N N . GLN A 1 166 ? 4.793 11.942 0.776 1.00 95.75 166 GLN A N 1
ATOM 1309 C CA . GLN A 1 166 ? 6.069 12.263 1.431 1.00 95.75 166 GLN A CA 1
ATOM 1310 C C . GLN A 1 166 ? 6.294 11.489 2.738 1.00 95.75 166 GLN A C 1
ATOM 1312 O O . GLN A 1 166 ? 7.431 11.204 3.088 1.00 95.75 166 GLN A O 1
ATOM 1317 N N . GLN A 1 167 ? 5.229 11.156 3.472 1.00 95.06 167 GLN A N 1
ATOM 1318 C CA . GLN A 1 167 ? 5.320 10.331 4.681 1.00 95.06 167 GLN A CA 1
ATOM 1319 C C . GLN A 1 167 ? 5.576 8.852 4.372 1.00 95.06 167 GLN A C 1
ATOM 1321 O O . GLN A 1 167 ? 6.184 8.156 5.181 1.00 95.06 167 GLN A O 1
ATOM 1326 N N . ILE A 1 168 ? 5.072 8.367 3.235 1.00 95.06 168 ILE A N 1
ATOM 1327 C CA . ILE A 1 168 ? 5.197 6.968 2.807 1.00 95.06 168 ILE A CA 1
ATOM 1328 C C . ILE A 1 168 ? 6.530 6.719 2.093 1.00 95.06 168 ILE A C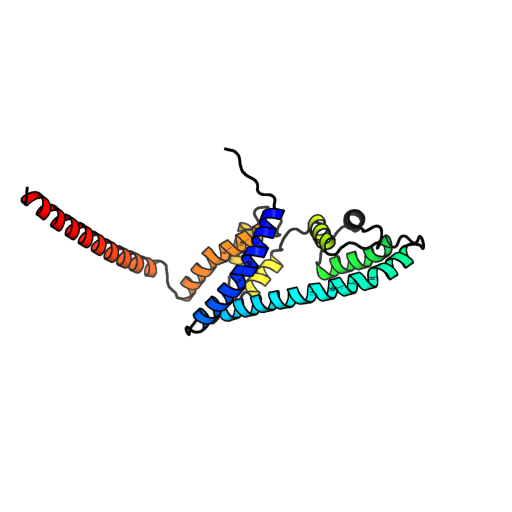 1
ATOM 1330 O O . ILE A 1 168 ? 7.075 5.625 2.204 1.00 95.06 168 ILE A O 1
ATOM 1334 N N . ASP A 1 169 ? 7.033 7.719 1.372 1.00 95.56 169 ASP A N 1
ATOM 1335 C CA . ASP A 1 169 ? 8.319 7.719 0.670 1.00 95.56 169 ASP A CA 1
ATOM 1336 C C . ASP A 1 169 ? 9.478 7.851 1.676 1.00 95.56 169 ASP A C 1
ATOM 1338 O O . ASP A 1 169 ? 10.070 8.919 1.856 1.00 95.56 169 ASP A O 1
ATOM 1342 N N . VAL A 1 170 ? 9.761 6.762 2.399 1.00 94.44 170 VAL A N 1
ATOM 1343 C CA . VAL A 1 170 ? 10.756 6.728 3.484 1.00 94.44 170 VAL A CA 1
ATOM 1344 C C . VAL A 1 170 ? 12.156 6.979 2.932 1.00 94.44 170 VAL A C 1
ATOM 1346 O O . VAL A 1 170 ? 12.980 7.623 3.587 1.00 94.44 170 VAL A O 1
ATOM 1349 N N . ASN A 1 171 ? 12.426 6.474 1.730 1.00 91.69 171 ASN A N 1
ATOM 1350 C CA . ASN A 1 171 ? 13.719 6.609 1.067 1.00 91.69 171 ASN A CA 1
ATOM 1351 C C . ASN A 1 171 ? 13.878 7.931 0.273 1.00 91.69 171 ASN A C 1
ATOM 1353 O O . ASN A 1 171 ? 14.980 8.209 -0.204 1.00 91.69 171 ASN A O 1
ATOM 1357 N N . GLN A 1 172 ? 12.825 8.756 0.176 1.00 92.56 172 GLN A N 1
ATOM 1358 C CA . GLN A 1 172 ? 12.793 10.058 -0.508 1.00 92.56 172 GLN A CA 1
ATOM 1359 C C . GLN A 1 172 ? 13.199 10.007 -1.989 1.00 92.56 172 GLN A C 1
ATOM 1361 O O . GLN A 1 172 ? 13.749 10.972 -2.536 1.00 92.56 172 GLN A O 1
ATOM 1366 N N . ASN A 1 173 ? 12.945 8.890 -2.669 1.00 88.69 173 ASN A N 1
ATOM 1367 C CA . ASN A 1 173 ? 13.304 8.718 -4.078 1.00 88.69 173 ASN A CA 1
ATOM 1368 C C . ASN A 1 173 ? 12.196 9.211 -5.045 1.00 88.69 173 ASN A C 1
ATOM 1370 O O . ASN A 1 173 ? 12.353 9.120 -6.268 1.00 88.69 173 ASN A O 1
ATOM 1374 N N . ASN A 1 174 ? 11.093 9.762 -4.520 1.00 90.12 174 ASN A N 1
ATOM 1375 C CA . ASN A 1 174 ? 9.886 10.182 -5.239 1.00 90.12 174 ASN A CA 1
ATOM 1376 C C . ASN A 1 174 ? 9.111 9.047 -5.945 1.00 90.12 174 ASN A C 1
ATOM 1378 O O . ASN A 1 174 ? 8.323 9.312 -6.864 1.00 90.12 174 ASN A O 1
ATOM 1382 N N . CYS A 1 175 ? 9.306 7.793 -5.534 1.00 92.62 175 CYS A N 1
ATOM 1383 C CA . CYS A 1 175 ? 8.689 6.583 -6.080 1.00 92.62 175 CYS A CA 1
ATOM 1384 C C . CYS A 1 175 ? 8.424 5.546 -4.968 1.00 92.62 175 CYS A C 1
ATOM 1386 O O . CYS A 1 175 ? 9.341 5.004 -4.377 1.00 92.62 175 CYS A O 1
ATOM 1388 N N . LEU A 1 176 ? 7.160 5.188 -4.730 1.00 91.81 176 LEU A N 1
ATOM 1389 C CA . LEU A 1 176 ? 6.820 4.267 -3.635 1.00 91.81 176 LEU A CA 1
ATOM 1390 C C . LEU A 1 176 ? 7.052 2.813 -4.014 1.00 91.81 176 LEU A C 1
ATOM 1392 O O . LEU A 1 176 ? 6.289 2.271 -4.823 1.00 91.81 176 LEU A O 1
ATOM 1396 N N . ASP A 1 177 ? 8.045 2.157 -3.431 1.00 91.25 177 ASP A N 1
ATOM 1397 C CA . ASP A 1 177 ? 8.257 0.732 -3.668 1.00 91.25 177 ASP A CA 1
ATOM 1398 C C . ASP A 1 177 ? 7.059 -0.127 -3.195 1.00 91.25 177 ASP A C 1
ATOM 1400 O O . ASP A 1 177 ? 6.055 0.356 -2.662 1.00 91.25 177 ASP A O 1
ATOM 1404 N N . LYS A 1 178 ? 7.115 -1.444 -3.417 1.00 86.62 178 LYS A N 1
ATOM 1405 C CA . LYS A 1 178 ? 6.013 -2.350 -3.048 1.00 86.62 178 LYS A CA 1
ATOM 1406 C C . LYS A 1 178 ? 5.704 -2.320 -1.543 1.00 86.62 178 LYS A C 1
ATOM 1408 O O . LYS A 1 178 ? 4.536 -2.449 -1.162 1.00 86.62 178 LYS A O 1
ATOM 1413 N N . ALA A 1 179 ? 6.723 -2.203 -0.695 1.00 89.44 179 ALA A N 1
ATOM 1414 C CA . ALA A 1 179 ? 6.569 -2.189 0.754 1.00 89.44 179 ALA A CA 1
ATOM 1415 C C . ALA A 1 179 ? 6.021 -0.837 1.230 1.00 89.44 179 ALA A C 1
ATOM 1417 O O . ALA A 1 179 ? 5.060 -0.815 2.003 1.00 89.44 179 ALA A O 1
ATOM 1418 N N . GLU A 1 180 ? 6.555 0.262 0.704 1.00 93.44 180 GLU A N 1
ATOM 1419 C CA . GLU A 1 180 ? 6.104 1.633 0.938 1.00 93.44 180 GLU A CA 1
ATOM 1420 C C . GLU A 1 180 ? 4.650 1.802 0.496 1.00 93.44 180 GLU A C 1
ATOM 1422 O O . GLU A 1 180 ? 3.799 2.184 1.295 1.00 93.44 180 GLU A O 1
ATOM 1427 N N . LEU A 1 181 ? 4.297 1.396 -0.726 1.00 91.06 181 LEU A N 1
ATOM 1428 C CA . LEU A 1 181 ? 2.919 1.460 -1.217 1.00 91.06 181 LEU A CA 1
ATOM 1429 C C . LEU A 1 181 ? 1.952 0.662 -0.330 1.00 91.06 181 LEU A C 1
ATOM 1431 O O . LEU A 1 181 ? 0.844 1.127 -0.039 1.00 91.06 181 LEU A O 1
ATOM 1435 N N . ARG A 1 182 ? 2.355 -0.532 0.123 1.00 88.81 182 ARG A N 1
ATOM 1436 C CA . ARG A 1 182 ? 1.548 -1.354 1.036 1.00 88.81 182 ARG A CA 1
ATOM 1437 C C . ARG A 1 182 ? 1.362 -0.660 2.384 1.00 88.81 182 ARG A C 1
ATOM 1439 O O . ARG A 1 182 ? 0.232 -0.589 2.869 1.00 88.81 182 ARG A O 1
ATOM 1446 N N . ALA A 1 183 ? 2.440 -0.148 2.972 1.00 87.38 183 ALA A N 1
ATOM 1447 C CA . ALA A 1 183 ? 2.402 0.578 4.237 1.00 87.38 183 ALA A CA 1
ATOM 1448 C C . ALA A 1 183 ? 1.530 1.835 4.124 1.00 87.38 183 ALA A C 1
ATOM 1450 O O . ALA A 1 183 ? 0.654 2.063 4.956 1.00 87.38 183 ALA A O 1
ATOM 1451 N N . GLY A 1 184 ? 1.686 2.590 3.041 1.00 88.56 184 GLY A N 1
ATOM 1452 C CA . GLY A 1 184 ? 0.927 3.797 2.769 1.00 88.56 184 GLY A CA 1
ATOM 1453 C C . GLY A 1 184 ? -0.553 3.568 2.524 1.00 88.56 184 GLY A C 1
ATOM 1454 O O . GLY A 1 184 ? -1.388 4.304 3.045 1.00 88.56 184 GLY A O 1
ATOM 1455 N N . THR A 1 185 ? -0.902 2.501 1.808 1.00 86.25 185 THR A N 1
ATOM 1456 C CA . THR A 1 185 ? -2.305 2.105 1.632 1.00 86.25 185 THR A CA 1
ATOM 1457 C C . THR A 1 185 ? -2.922 1.699 2.971 1.00 86.25 185 THR A C 1
ATOM 1459 O O . THR A 1 185 ? -4.039 2.106 3.283 1.00 86.25 185 THR A O 1
ATOM 1462 N N . MET A 1 186 ? -2.189 0.951 3.804 1.00 88.31 186 MET A N 1
ATOM 1463 C CA . MET A 1 186 ? -2.649 0.574 5.144 1.00 88.31 186 MET A CA 1
ATOM 1464 C C . MET A 1 186 ? -2.830 1.802 6.048 1.00 88.31 186 MET A C 1
ATOM 1466 O O . MET A 1 186 ? -3.829 1.898 6.761 1.00 88.31 186 MET A O 1
ATOM 1470 N N . MET A 1 187 ? -1.907 2.764 5.998 1.00 88.75 187 MET A N 1
ATOM 1471 C CA . MET A 1 187 ? -1.993 4.023 6.744 1.00 88.75 187 MET A CA 1
ATOM 1472 C C . MET A 1 187 ? -3.210 4.848 6.308 1.00 88.75 187 MET A C 1
ATOM 1474 O O . MET A 1 187 ? -4.017 5.241 7.150 1.00 88.75 187 MET A O 1
ATOM 1478 N N . LEU A 1 188 ? -3.412 5.022 4.997 1.00 86.44 188 LEU A N 1
ATOM 1479 C CA . LEU A 1 188 ? -4.577 5.717 4.443 1.00 86.44 188 LEU A CA 1
ATOM 1480 C C . LEU A 1 188 ? -5.896 5.067 4.877 1.00 86.44 188 LEU A C 1
ATOM 1482 O O . LEU A 1 188 ? -6.812 5.763 5.308 1.00 86.44 188 LEU A O 1
ATOM 1486 N N . LEU A 1 189 ? -6.001 3.738 4.788 1.00 85.56 189 LEU A N 1
ATOM 1487 C CA . LEU A 1 189 ? -7.226 3.012 5.134 1.00 85.56 189 LEU A CA 1
ATOM 1488 C C . LEU A 1 189 ? -7.497 2.963 6.642 1.00 85.56 189 LEU A C 1
ATOM 1490 O O . LEU A 1 189 ? -8.657 2.927 7.042 1.00 85.56 189 LEU A O 1
ATOM 1494 N N . SER A 1 190 ? -6.456 2.947 7.477 1.00 88.19 190 SER A N 1
ATOM 1495 C CA . SER A 1 190 ? -6.605 2.848 8.936 1.00 88.19 190 SER A CA 1
ATOM 1496 C C . SER A 1 190 ? -6.744 4.198 9.637 1.00 88.19 190 SER A C 1
ATOM 1498 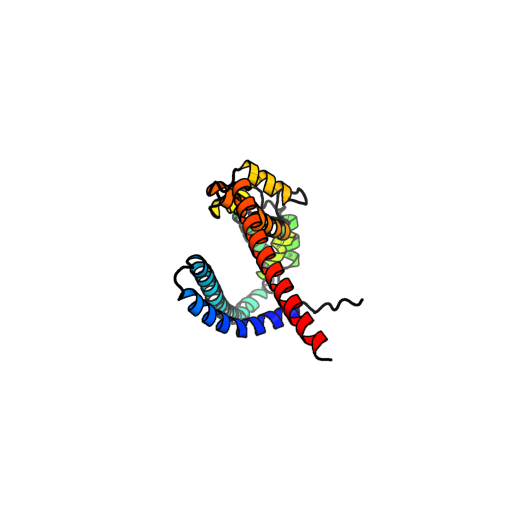O O . SER A 1 190 ? -7.361 4.256 10.698 1.00 88.19 190 SER A O 1
ATOM 1500 N N . GLN A 1 191 ? -6.202 5.276 9.064 1.00 89.31 191 GLN A N 1
ATOM 1501 C CA . GLN A 1 191 ? -6.185 6.600 9.693 1.00 89.31 191 GLN A CA 1
ATOM 1502 C C . GLN A 1 191 ? -6.984 7.622 8.885 1.00 89.31 191 GLN A C 1
ATOM 1504 O O . GLN A 1 191 ? -7.970 8.170 9.377 1.00 89.31 191 GLN A O 1
ATOM 1509 N N . THR A 1 192 ? -6.600 7.854 7.630 1.00 84.06 192 THR A N 1
ATOM 1510 C CA . THR A 1 192 ? -7.144 8.951 6.817 1.00 84.06 192 THR A CA 1
ATOM 1511 C C . THR A 1 192 ? -8.602 8.720 6.432 1.00 84.06 192 THR A C 1
ATOM 1513 O O . THR A 1 192 ? -9.435 9.598 6.635 1.00 84.06 192 THR A O 1
ATOM 1516 N N . VAL A 1 193 ? -8.945 7.533 5.925 1.00 85.06 193 VAL A N 1
ATOM 1517 C CA . VAL A 1 193 ? -10.315 7.216 5.494 1.00 85.06 193 VAL A CA 1
ATOM 1518 C C . VAL A 1 193 ? -11.310 7.275 6.662 1.00 85.06 193 VAL A C 1
ATOM 1520 O O . VAL A 1 193 ? -12.341 7.931 6.505 1.00 85.06 193 VAL A O 1
ATOM 1523 N N . PRO A 1 194 ? -11.036 6.682 7.843 1.00 87.00 194 PRO A N 1
ATOM 1524 C CA . PRO A 1 194 ? -11.918 6.827 8.997 1.00 87.00 194 PRO A CA 1
ATOM 1525 C C . PRO A 1 194 ? -12.110 8.283 9.425 1.00 87.00 194 PRO A C 1
ATOM 1527 O O . PRO A 1 194 ? -13.246 8.693 9.652 1.00 87.00 194 PRO A O 1
ATOM 1530 N N . LEU A 1 195 ? -11.039 9.084 9.477 1.00 85.38 195 LEU A N 1
ATOM 1531 C CA . LEU A 1 195 ? -11.138 10.507 9.819 1.00 85.38 195 LEU A CA 1
ATOM 1532 C C . LEU A 1 195 ? -12.010 11.270 8.816 1.00 85.38 195 LEU A C 1
ATOM 1534 O O . LEU A 1 195 ? -12.906 12.008 9.219 1.00 85.38 195 LEU A O 1
ATOM 1538 N N . MET A 1 196 ? -11.828 11.024 7.519 1.00 81.19 196 MET A N 1
ATOM 1539 C CA . MET A 1 196 ? -12.646 11.646 6.476 1.00 81.19 196 MET A CA 1
ATOM 1540 C C . MET A 1 196 ? -14.120 11.241 6.557 1.00 81.19 196 MET A C 1
ATOM 1542 O O . MET A 1 196 ? -15.001 12.070 6.331 1.00 81.19 196 MET A O 1
ATOM 1546 N N . LEU A 1 197 ? -14.410 9.977 6.883 1.00 83.00 197 LEU A N 1
ATOM 1547 C CA . LEU A 1 197 ? -15.784 9.520 7.096 1.00 83.00 197 LEU A CA 1
ATOM 1548 C C . LEU A 1 197 ? -16.425 10.236 8.291 1.00 83.00 197 LEU A C 1
ATOM 1550 O O . LEU A 1 197 ? -17.588 10.631 8.207 1.00 83.00 197 LEU A O 1
ATOM 1554 N N . LEU A 1 198 ? -15.676 10.459 9.373 1.00 85.12 198 LEU A N 1
ATOM 1555 C CA . LEU A 1 198 ? -16.154 11.223 10.529 1.00 85.12 198 LEU A CA 1
ATOM 1556 C C . LEU A 1 198 ? -16.419 1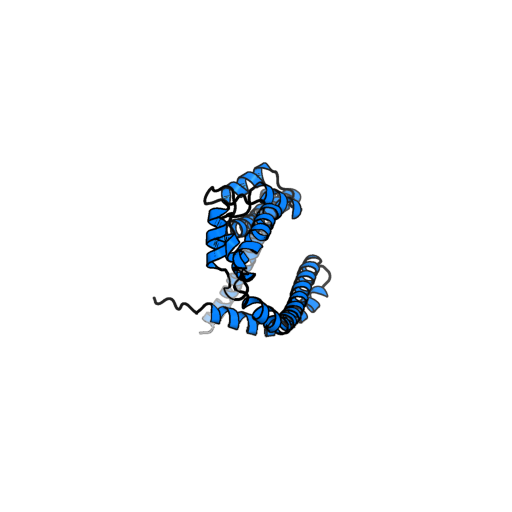2.693 10.175 1.00 85.12 198 LEU A C 1
ATOM 1558 O O . LEU A 1 198 ? -17.475 13.228 10.521 1.00 85.12 198 LEU A O 1
ATOM 1562 N N . GLU A 1 199 ? -15.513 13.327 9.429 1.00 84.38 199 GLU A N 1
ATOM 1563 C CA . GLU A 1 199 ? -15.673 14.709 8.963 1.00 84.38 199 GLU A CA 1
ATOM 1564 C C . GLU A 1 199 ? -16.884 14.877 8.038 1.00 84.38 199 GLU A C 1
ATOM 1566 O O . GLU A 1 199 ? -17.664 15.816 8.211 1.00 84.38 199 GLU A O 1
ATOM 1571 N N . GLN A 1 200 ? -17.102 13.948 7.100 1.00 82.50 200 GLN A N 1
ATOM 1572 C CA . GLN A 1 200 ? -18.270 13.976 6.210 1.00 82.50 200 GLN A CA 1
ATOM 1573 C C . GLN A 1 200 ? -19.592 13.877 6.972 1.00 82.50 200 GLN A C 1
ATOM 1575 O O . GLN A 1 200 ? -20.570 14.523 6.598 1.00 82.50 200 GLN A O 1
ATOM 1580 N N . GLN A 1 201 ? -19.619 13.110 8.062 1.00 86.94 201 GLN A N 1
ATOM 1581 C CA . GLN A 1 201 ? -20.786 13.008 8.939 1.00 86.94 201 GLN A CA 1
ATOM 1582 C C . GLN A 1 201 ? -20.915 14.200 9.902 1.00 86.94 201 GLN A C 1
ATOM 1584 O O . GLN A 1 201 ? -21.837 14.231 10.715 1.00 86.94 201 GLN A O 1
ATOM 1589 N N . LYS A 1 202 ? -19.998 15.180 9.839 1.00 86.44 202 LYS A N 1
ATOM 1590 C CA . LYS A 1 202 ? -19.858 16.278 10.813 1.00 86.44 202 LYS A CA 1
ATOM 1591 C C . LYS A 1 202 ? -19.734 15.774 12.257 1.00 86.44 202 LYS A C 1
ATOM 1593 O O . LYS A 1 202 ? -19.990 16.515 13.208 1.00 86.44 202 LYS A O 1
ATOM 1598 N N . LEU A 1 203 ? -19.316 14.519 12.427 1.00 84.44 203 LEU A N 1
ATOM 1599 C CA . LEU A 1 203 ? -19.075 13.895 13.718 1.00 84.44 203 LEU A CA 1
ATOM 1600 C C . LEU A 1 203 ? -17.697 14.337 14.188 1.00 84.44 203 LEU A C 1
ATOM 1602 O O . LEU A 1 203 ? -16.693 13.648 14.027 1.00 84.44 203 LEU A O 1
ATOM 1606 N N . THR A 1 204 ? -17.648 15.537 14.756 1.00 83.12 204 THR A N 1
ATOM 1607 C CA . THR A 1 204 ? -16.443 16.004 15.434 1.00 83.12 204 THR A CA 1
ATOM 1608 C C . THR A 1 204 ? -16.140 15.094 16.623 1.00 83.12 204 THR A C 1
ATOM 1610 O O . THR A 1 204 ? -17.046 14.581 17.283 1.00 83.12 204 THR A O 1
ATOM 1613 N N . VAL A 1 205 ? -14.853 14.926 16.939 1.00 83.06 205 VAL A N 1
ATOM 1614 C CA . VAL A 1 205 ? -14.370 14.136 18.091 1.00 83.06 205 VAL A CA 1
ATOM 1615 C C . VAL A 1 205 ? -15.110 14.509 19.385 1.00 83.06 205 VAL A C 1
ATOM 1617 O O . VAL A 1 205 ? -15.411 13.647 20.207 1.00 83.06 205 VAL A O 1
ATOM 1620 N N . GLN A 1 206 ? -15.501 15.779 19.512 1.00 86.69 206 GLN A N 1
ATOM 1621 C CA . GLN A 1 206 ? -16.281 16.315 20.629 1.00 86.69 206 GLN A CA 1
ATOM 1622 C C . GLN A 1 206 ? -17.637 15.624 20.844 1.00 86.69 206 GLN A C 1
ATOM 1624 O O . GLN A 1 206 ? -18.122 15.606 21.968 1.00 86.69 206 GLN A O 1
ATOM 1629 N N . HIS A 1 207 ? -18.236 15.039 19.806 1.00 85.81 207 HIS A N 1
ATOM 1630 C CA . HIS A 1 207 ? -19.516 14.329 19.893 1.00 85.81 207 HIS A CA 1
ATOM 1631 C C . HIS A 1 207 ? -19.321 12.840 20.200 1.00 85.81 207 HIS A C 1
ATOM 1633 O O . HIS A 1 207 ? -20.141 12.226 20.874 1.00 85.81 207 HIS A O 1
ATOM 1639 N N . ILE A 1 208 ? -18.211 12.251 19.752 1.00 86.25 208 ILE A N 1
ATOM 1640 C CA . ILE A 1 208 ? -17.926 10.821 19.933 1.00 86.25 208 ILE A CA 1
ATOM 1641 C C . ILE A 1 208 ? -17.480 10.534 21.370 1.00 86.25 208 ILE A C 1
ATOM 1643 O O . ILE A 1 208 ? -17.942 9.574 21.989 1.00 86.25 208 ILE A O 1
ATOM 1647 N N . VAL A 1 209 ? -16.610 11.386 21.922 1.00 92.50 209 VAL A N 1
ATOM 1648 C CA . VAL A 1 209 ? -16.066 11.234 23.279 1.00 92.50 209 VAL A CA 1
ATOM 1649 C C . VAL A 1 209 ? -17.155 11.095 24.354 1.00 92.50 209 VAL A C 1
ATOM 1651 O O . VAL A 1 209 ? -17.080 10.118 25.097 1.00 92.50 209 VAL A O 1
ATOM 1654 N N . PRO A 1 210 ? -18.182 11.968 24.454 1.00 93.56 210 PRO A N 1
ATOM 1655 C CA . PRO A 1 210 ? -19.212 11.836 25.486 1.00 93.56 210 PRO A CA 1
ATOM 1656 C C . PRO A 1 210 ? -20.039 10.550 25.352 1.00 93.56 210 PRO A C 1
ATOM 1658 O O . PRO A 1 210 ? -20.455 9.981 26.358 1.00 93.56 210 PRO A O 1
ATOM 1661 N N . HIS A 1 211 ? -20.253 10.045 24.133 1.00 91.31 211 HIS A N 1
ATOM 1662 C CA . HIS A 1 211 ? -20.948 8.772 23.938 1.00 91.31 211 HIS A CA 1
ATOM 1663 C C . HIS A 1 211 ? -20.108 7.581 24.400 1.00 91.31 211 HIS A C 1
ATOM 1665 O O . HIS A 1 211 ? -20.626 6.693 25.080 1.00 91.31 211 HIS A O 1
ATOM 1671 N N . ILE A 1 212 ? -18.810 7.576 24.087 1.00 92.94 212 ILE A N 1
ATOM 1672 C CA . ILE A 1 212 ? -17.894 6.529 24.552 1.00 92.94 212 ILE A CA 1
ATOM 1673 C C . ILE A 1 212 ? -17.765 6.574 26.078 1.00 92.94 212 ILE A C 1
ATOM 1675 O O . ILE A 1 212 ? -17.852 5.530 26.724 1.00 92.94 212 ILE A O 1
ATOM 1679 N N . THR A 1 213 ? -17.607 7.755 26.682 1.00 95.62 213 THR A N 1
ATOM 1680 C CA . THR A 1 213 ? -17.492 7.875 28.145 1.00 95.62 213 THR A CA 1
ATOM 1681 C C . THR A 1 213 ? -18.780 7.470 28.854 1.00 95.62 213 THR A C 1
ATOM 1683 O O . THR A 1 213 ? -18.708 6.771 29.864 1.00 95.62 213 THR A O 1
ATOM 1686 N N . ALA A 1 214 ? -19.951 7.814 28.311 1.00 95.56 214 ALA A N 1
ATOM 1687 C CA . ALA A 1 214 ? -21.232 7.347 28.833 1.00 95.56 214 ALA A CA 1
ATOM 1688 C C . ALA A 1 214 ? -21.354 5.815 28.757 1.00 95.56 214 ALA A C 1
ATOM 1690 O O . ALA A 1 214 ? -21.711 5.178 29.748 1.00 95.56 214 ALA A O 1
ATOM 1691 N N . ALA A 1 215 ? -20.996 5.204 27.622 1.00 96.62 215 ALA A N 1
ATOM 1692 C CA . ALA A 1 215 ? -21.023 3.751 27.458 1.00 96.62 215 ALA A CA 1
ATOM 1693 C C . ALA A 1 215 ? -20.066 3.036 28.430 1.00 96.62 215 ALA A C 1
ATOM 1695 O O . ALA A 1 215 ? -20.452 2.064 29.081 1.00 96.62 215 ALA A O 1
ATOM 1696 N N . LEU A 1 216 ? -18.839 3.546 28.582 1.00 96.94 216 LEU A N 1
ATOM 1697 C CA . LEU A 1 216 ? -17.858 3.023 29.537 1.00 96.94 216 LEU A CA 1
ATOM 1698 C C . LEU A 1 216 ? -18.316 3.201 30.988 1.00 96.94 216 LEU A C 1
ATOM 1700 O O . LEU A 1 216 ? -18.107 2.308 31.807 1.00 96.94 216 LEU A O 1
ATOM 1704 N N . SER A 1 217 ? -18.971 4.319 31.309 1.00 97.69 217 SER A N 1
ATOM 1705 C CA . SER A 1 217 ? -19.538 4.568 32.635 1.00 97.69 217 SER A CA 1
ATOM 1706 C C . SER A 1 217 ? -20.632 3.553 32.971 1.00 97.69 217 SER A C 1
ATOM 1708 O O . SER A 1 217 ? -20.561 2.922 34.024 1.00 97.69 217 SER A O 1
ATOM 1710 N N . ILE A 1 218 ? -21.571 3.306 32.049 1.00 98.00 218 ILE A N 1
ATOM 1711 C CA . ILE A 1 218 ? -22.631 2.298 32.217 1.00 98.00 218 ILE A CA 1
ATOM 1712 C C . ILE A 1 218 ? -22.027 0.902 32.403 1.00 98.00 218 ILE A C 1
ATOM 1714 O O . ILE A 1 218 ? -22.419 0.177 33.321 1.00 98.00 218 ILE A O 1
ATOM 1718 N N . LEU A 1 219 ? -21.050 0.531 31.569 1.00 97.75 219 LEU A N 1
ATOM 1719 C CA . LEU A 1 219 ? -20.369 -0.760 31.665 1.00 97.75 219 LEU A CA 1
ATOM 1720 C C . LEU A 1 219 ? -19.656 -0.918 33.018 1.00 97.75 219 LEU A C 1
ATOM 1722 O O . LEU A 1 219 ? -19.762 -1.965 33.656 1.00 97.75 219 LEU A O 1
ATOM 1726 N N . SER A 1 220 ? -18.985 0.137 33.486 1.00 97.44 220 SER A N 1
ATOM 1727 C CA . SER A 1 220 ? -18.310 0.169 34.786 1.00 97.44 220 SER A CA 1
ATOM 1728 C C . SER A 1 220 ? -19.295 0.031 35.953 1.00 97.44 220 SER A C 1
ATOM 1730 O O . SER A 1 220 ? -19.068 -0.771 36.860 1.00 97.44 220 SER A O 1
ATOM 1732 N N . SER A 1 221 ? -20.442 0.721 35.910 1.00 98.06 221 SER A N 1
ATOM 1733 C CA . SER A 1 221 ? -21.510 0.569 36.909 1.00 98.06 221 SER A CA 1
ATOM 1734 C C . SER A 1 221 ? -22.072 -0.855 36.951 1.00 98.06 221 SER A C 1
ATOM 1736 O O . SER A 1 221 ? -22.306 -1.391 38.035 1.00 98.06 221 SER A O 1
ATOM 1738 N N . LEU A 1 222 ? -22.233 -1.497 35.791 1.00 98.06 222 LEU A N 1
ATOM 1739 C CA . LEU A 1 222 ? -22.641 -2.900 35.681 1.00 98.06 222 LEU A CA 1
ATOM 1740 C C . LEU A 1 222 ? -21.622 -3.840 36.338 1.00 98.06 222 LEU A C 1
ATOM 1742 O O . LEU A 1 222 ? -21.997 -4.705 37.132 1.00 98.06 222 LEU A O 1
ATOM 1746 N N . PHE A 1 223 ? -20.331 -3.639 36.065 1.00 98.00 223 PHE A N 1
ATOM 1747 C CA . PHE A 1 223 ? -19.258 -4.402 36.705 1.00 98.00 223 PHE A CA 1
ATOM 1748 C C . PHE A 1 223 ? -19.231 -4.199 38.222 1.00 98.00 223 PHE A C 1
ATOM 1750 O O . PHE A 1 223 ? -19.138 -5.177 38.965 1.00 98.00 223 PHE A O 1
ATOM 1757 N N . ALA A 1 224 ? -19.367 -2.960 38.697 1.00 98.06 224 ALA A N 1
ATOM 1758 C CA . ALA A 1 224 ? -19.428 -2.659 40.124 1.00 98.06 224 ALA A CA 1
ATOM 1759 C C . ALA A 1 224 ? -20.612 -3.370 40.801 1.00 98.06 224 ALA A C 1
ATOM 1761 O O . ALA A 1 224 ? -20.452 -3.965 41.869 1.00 98.06 224 ALA A O 1
ATOM 1762 N N . PHE A 1 225 ? -21.780 -3.379 40.156 1.00 98.19 225 PHE A N 1
ATOM 1763 C CA . PHE A 1 225 ? -22.963 -4.080 40.648 1.00 98.19 225 PHE A CA 1
ATOM 1764 C C . PHE A 1 225 ? -22.762 -5.603 40.718 1.00 98.19 225 PHE A C 1
ATOM 1766 O O . PHE A 1 225 ? -23.121 -6.234 41.718 1.00 98.19 225 PHE A O 1
ATOM 1773 N N . LEU A 1 226 ? -22.143 -6.201 39.695 1.00 97.56 226 LEU A N 1
ATOM 1774 C CA . LEU A 1 226 ? -21.811 -7.629 39.682 1.00 97.56 226 LEU A CA 1
ATOM 1775 C C . LEU A 1 226 ? -20.825 -7.989 40.799 1.00 97.56 226 LEU A C 1
ATOM 1777 O O . LEU A 1 226 ? -21.054 -8.951 41.535 1.00 97.56 226 LEU A O 1
ATOM 1781 N N . LEU A 1 227 ? -19.763 -7.198 40.978 1.00 97.19 227 LEU A N 1
ATOM 1782 C CA . LEU A 1 227 ? -18.780 -7.407 42.045 1.00 97.19 227 LEU A CA 1
ATOM 1783 C C . LEU A 1 227 ? -19.418 -7.301 43.433 1.00 97.19 227 LEU A C 1
ATOM 1785 O O . LEU A 1 227 ? -19.174 -8.153 44.291 1.00 97.19 227 LEU A O 1
ATOM 1789 N N . LEU A 1 228 ? -20.279 -6.303 43.645 1.00 97.12 228 LEU A N 1
ATOM 1790 C CA . LEU A 1 228 ? -21.000 -6.131 44.905 1.00 97.12 228 LEU A CA 1
ATOM 1791 C C . LEU A 1 228 ? -21.938 -7.315 45.182 1.00 97.12 228 LEU A C 1
ATOM 1793 O O . LEU A 1 228 ? -22.002 -7.813 46.309 1.00 97.12 228 LEU A O 1
ATOM 1797 N N . SER A 1 229 ? -22.607 -7.815 44.142 1.00 97.06 229 SER A N 1
ATOM 1798 C CA . SER A 1 229 ? -23.466 -8.998 44.224 1.00 97.06 229 SER A CA 1
ATOM 1799 C C . SER A 1 229 ? -22.670 -10.241 44.634 1.00 97.06 229 SER A C 1
ATOM 1801 O O . SER A 1 229 ? -23.055 -10.937 45.575 1.00 97.06 229 SER A O 1
ATOM 1803 N N . PHE A 1 230 ? -21.514 -10.498 44.011 1.00 96.06 230 PHE A N 1
ATOM 1804 C CA . PHE A 1 230 ? -20.645 -11.617 44.396 1.00 96.06 230 PHE A CA 1
ATOM 1805 C C . PHE A 1 230 ? -20.123 -11.494 45.833 1.00 96.06 230 PHE A C 1
ATOM 1807 O O . PHE A 1 230 ? -20.137 -12.478 46.579 1.00 96.06 230 PHE A O 1
ATOM 1814 N N . ALA A 1 231 ? -19.724 -10.292 46.256 1.00 94.69 231 ALA A N 1
ATOM 1815 C CA . ALA A 1 231 ? -19.275 -10.041 47.624 1.00 94.69 231 ALA A CA 1
ATOM 1816 C C . ALA A 1 231 ? -20.381 -10.329 48.658 1.00 94.69 231 ALA A C 1
ATOM 1818 O O . ALA A 1 231 ? -20.116 -10.909 49.719 1.00 94.69 231 ALA A O 1
ATOM 1819 N N . ALA A 1 232 ? -21.635 -9.990 48.340 1.00 94.94 232 ALA A N 1
ATOM 1820 C CA . ALA A 1 232 ? -22.781 -10.291 49.192 1.00 94.94 232 ALA A CA 1
ATOM 1821 C C . ALA A 1 232 ? -22.996 -11.808 49.363 1.00 94.94 232 ALA A C 1
ATOM 1823 O O . ALA A 1 232 ? -23.236 -12.278 50.480 1.00 94.94 232 ALA A O 1
ATOM 1824 N N . PHE A 1 233 ? -22.836 -12.596 48.294 1.00 92.31 233 PHE A N 1
ATOM 1825 C CA . PHE A 1 233 ? -22.956 -14.057 48.365 1.00 92.31 233 PHE A CA 1
ATOM 1826 C C . PHE A 1 233 ? -21.832 -14.715 49.177 1.00 92.31 233 PHE A C 1
ATOM 1828 O O . PHE A 1 233 ? -22.091 -15.663 49.924 1.00 92.31 233 PHE A O 1
ATOM 1835 N N . GLN A 1 234 ? -20.602 -14.199 49.102 1.00 90.44 234 GLN A N 1
ATOM 1836 C CA . GLN A 1 234 ? -19.470 -14.754 49.853 1.00 90.44 234 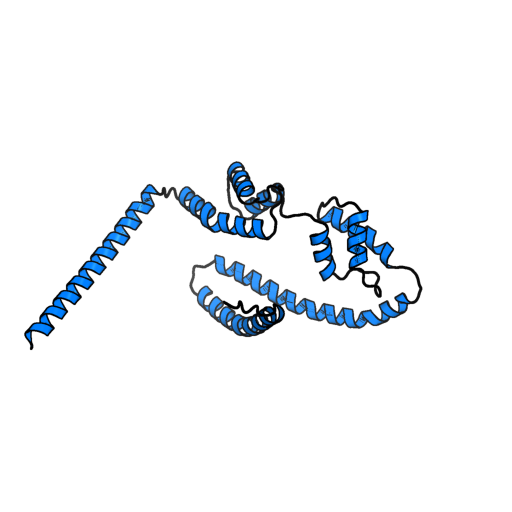GLN A CA 1
ATOM 1837 C C . GLN A 1 234 ? -19.645 -14.621 51.373 1.00 90.44 234 GLN A C 1
ATOM 1839 O O . GLN A 1 234 ? -19.351 -15.567 52.111 1.00 90.44 234 GLN A O 1
ATOM 1844 N N . ARG A 1 235 ? -20.211 -13.506 51.860 1.00 80.31 235 ARG A N 1
ATOM 1845 C CA . ARG A 1 235 ? -20.475 -13.311 53.301 1.00 80.31 235 ARG A CA 1
ATOM 1846 C C . ARG A 1 235 ? -21.410 -14.373 53.887 1.00 80.31 235 ARG A C 1
ATOM 1848 O O . ARG A 1 235 ? -21.247 -14.761 55.043 1.00 80.31 235 ARG A O 1
ATOM 1855 N N . LYS A 1 236 ? -22.356 -14.897 53.099 1.00 72.94 236 LYS A N 1
ATOM 1856 C CA . LYS A 1 236 ? -23.329 -15.904 53.561 1.00 72.94 236 LYS A CA 1
ATOM 1857 C C . LYS A 1 236 ? -22.696 -17.281 53.811 1.00 72.94 236 LYS A C 1
ATOM 1859 O O . LYS A 1 236 ? -23.202 -18.030 54.642 1.00 72.94 236 LYS A O 1
ATOM 1864 N N . LYS A 1 237 ? -21.581 -17.606 53.143 1.00 70.31 237 LYS A N 1
ATOM 1865 C CA . LYS A 1 237 ? -20.875 -18.891 53.308 1.00 70.31 237 LYS A CA 1
ATOM 1866 C C . LYS A 1 237 ? -20.049 -18.958 54.600 1.00 70.31 237 LYS A C 1
ATOM 1868 O O . LYS A 1 237 ? -19.897 -20.040 55.152 1.00 70.31 237 LYS A O 1
ATOM 1873 N N . SER A 1 238 ? -19.572 -17.817 55.102 1.00 69.38 238 SER A N 1
ATOM 1874 C CA . SER A 1 238 ? -18.763 -17.740 56.330 1.00 69.38 238 SER A CA 1
ATOM 1875 C C . SER A 1 238 ? -19.576 -18.008 57.608 1.00 69.38 238 SER A C 1
ATOM 1877 O O . SER A 1 238 ? -19.090 -18.652 58.524 1.00 69.38 238 SER A O 1
ATOM 1879 N N . ARG A 1 239 ? -20.858 -17.619 57.646 1.00 67.50 239 ARG A N 1
ATOM 1880 C CA . ARG A 1 239 ? -21.728 -17.756 58.836 1.00 67.50 239 ARG A CA 1
ATOM 1881 C C . ARG A 1 239 ? -22.278 -19.164 59.117 1.00 67.50 239 ARG A C 1
ATOM 1883 O O . ARG A 1 239 ? -23.058 -19.319 60.047 1.00 67.50 239 ARG A O 1
ATOM 1890 N N . ARG A 1 240 ? -21.959 -20.165 58.290 1.00 63.72 240 ARG A N 1
ATOM 1891 C CA . ARG A 1 240 ? -22.433 -21.558 58.445 1.00 63.72 240 ARG A CA 1
ATOM 1892 C C . ARG A 1 240 ? -21.332 -22.539 58.874 1.00 63.72 240 ARG A C 1
ATOM 1894 O O . ARG A 1 240 ? -21.566 -23.743 58.843 1.00 63.72 240 ARG A O 1
ATOM 1901 N N . ARG A 1 241 ? -20.152 -22.037 59.233 1.00 53.09 241 ARG A N 1
ATOM 1902 C CA . ARG A 1 241 ? -19.127 -22.773 59.982 1.00 53.09 241 ARG A CA 1
ATOM 1903 C C . ARG A 1 241 ? -19.079 -22.216 61.392 1.00 53.09 241 ARG A C 1
ATOM 1905 O O . ARG A 1 241 ? -18.830 -23.029 62.297 1.00 53.09 241 ARG A O 1
#

pLDDT: mean 77.52, std 15.78, range [32.12, 98.19]

Radius of gyration: 29.44 Å; chains: 1; bounding box: 53×49×98 Å

Secondary structure (DSSP, 8-state):
-------HHHHHHHHHHHHHHHHHHHHHHHHHHHTSTT-HHHHHHHHHHHHHHHHHHHHHHHHHHHHHHHHHHHHHGGG---GGGTTHHHHHHHHHHHH-----HHHHHHHHHHT--TTTSS--HHHHHHHHHHT---SEEHHHHHHHHHHTT----HHHHHHHHHHH-TT-SSEE-HHHHHHHHHHIIIIIHHHHHHHHTT--HHHHHHHHHHHHHHHHHHHHHHHHHHHHHHHHHHTT-

InterPro domains:
  IPR011992 EF-hand domain pair [SSF47473] (108-190)
  IPR018247 EF-Hand 1, calcium-binding site [PS00018] (169-181)